Protein AF-I3SYD7-F1 (afdb_monomer_lite)

InterPro domains:
  IPR026206 HAUS augmin-like complex subunit 3 [PTHR19378] (1-230)
  IPR032733 HAUS augmin-like complex subunit 3, N-terminal [PF14932] (28-226)

Secondary structure (DSSP, 8-state):
--HHHHHHHHHHTT--SSS---TGGGTGGGTSTTTHHHHHHHHHH--GGGS--HHHHHHHHHHHHTT----THHHHHHHHHHHTTGGG-GGGGGTS-S--HHHHHHHHHHHHHHHHHHHHHHHHHHHHHHHHHHHHHHHHHHHHHHHHHHHHHHHHHHHHHHHHHHHHHHHHHHHHHHHHHHHHHHHHHTT-S----GGGS-THHHHHHHHHHHHHHHHHHHHHHHHHHHHHHHHHHHHHHHHHHHHHTT-

Radius of gyration: 67.96 Å; chains: 1; bounding box: 168×51×137 Å

Sequence (251 aa):
MSGGRLCALLGELGLESGGSLDPDSFEWPFQYEDTRPILHWICSTLRPSNILSHSELSQFEQFKQQGNLLEGQDLDFAFDSISAFSDTTDDQEALFGPLNFKDIKEATQAYKSEAADLQRQLSQLQSQFDMLSTQASNLTQGRRARVAATSLVNGHLTAVDDSLSVRNLQMNAVLGRITSTSQELAHYHSGQEDGIYLAYSDFNQFLLGDSSCLKELNQWFAKQLDTVCAQKAYFHYLLLSMFFLGYILCS

Foldseek 3Di:
DFLVLVQVLCVQLVVCPDDRDDRVVRGVQCVDPVSVVVVVCCSVPDDNVVDDDPVNVVVVVVCVVVVVDQDDPRVVVVLVVVVVPVVPDPPCCPPDPPPPVVVVVVVVVVVVVVVVVVVVVVVVVVVVVVVVVVVVVVVVVVVVVVVVVVVVVVVVVVVVVVVVVVVVVVVVVVVVVVVVVVVVVVVVVVPPDPDDDPVPDPCPVVVVVVVVVVVVVVVVVVVVVVVVVVVVVVVVVVVVVVVVVVVVVVD

Structure (mmCIF, N/CA/C/O backbone):
data_AF-I3SYD7-F1
#
_entry.id   AF-I3SYD7-F1
#
loop_
_atom_site.group_PDB
_atom_site.id
_atom_site.type_symbol
_atom_site.label_atom_id
_atom_site.label_alt_id
_atom_site.label_comp_id
_atom_site.label_asym_id
_atom_site.label_entity_id
_atom_site.label_seq_id
_atom_site.pdbx_PDB_ins_code
_atom_site.Cartn_x
_atom_site.Cartn_y
_atom_site.Cartn_z
_atom_site.occupancy
_atom_site.B_iso_or_equiv
_atom_site.auth_seq_id
_atom_site.auth_comp_id
_atom_site.auth_asym_id
_atom_site.auth_atom_id
_atom_site.pdbx_PDB_model_num
ATOM 1 N N . MET A 1 1 ? -53.500 7.817 24.123 1.00 62.00 1 MET A N 1
ATOM 2 C CA . MET A 1 1 ? -52.667 8.256 25.263 1.00 62.00 1 MET A CA 1
ATOM 3 C C . MET A 1 1 ? -52.471 9.745 25.097 1.00 62.00 1 MET A C 1
ATOM 5 O O . MET A 1 1 ? -51.999 10.121 24.035 1.00 62.00 1 MET A O 1
ATOM 9 N N . SER A 1 2 ? -52.935 10.554 26.047 1.00 75.25 2 SER A N 1
ATOM 10 C CA . SER A 1 2 ? -53.010 12.017 25.929 1.00 75.25 2 SER A CA 1
ATOM 11 C C . SER A 1 2 ? -52.190 12.715 27.015 1.00 75.25 2 SER A C 1
ATOM 13 O O . SER A 1 2 ? -51.878 12.105 28.045 1.00 75.25 2 SER A O 1
ATOM 15 N N . GLY A 1 3 ? -51.905 14.004 26.799 1.00 74.56 3 GLY A N 1
ATOM 16 C CA . GLY A 1 3 ? -51.234 14.878 27.768 1.00 74.56 3 GLY A CA 1
ATOM 17 C C . GLY A 1 3 ? -51.932 14.901 29.131 1.00 74.56 3 GLY A C 1
ATOM 18 O O . GLY A 1 3 ? -51.271 14.815 30.160 1.00 74.56 3 GLY A O 1
ATOM 19 N N . GLY A 1 4 ? -53.269 14.850 29.159 1.00 77.69 4 GLY A N 1
ATOM 20 C CA . GLY A 1 4 ? -54.039 14.834 30.410 1.00 77.69 4 GLY A CA 1
ATOM 21 C C . GLY A 1 4 ? -53.759 13.644 31.335 1.00 77.69 4 GLY A C 1
ATOM 22 O O . GLY A 1 4 ? -53.749 13.808 32.552 1.00 77.69 4 GLY A O 1
ATOM 23 N N . ARG A 1 5 ? -53.459 12.454 30.794 1.00 77.25 5 ARG A N 1
ATOM 24 C CA . ARG A 1 5 ? -53.090 11.294 31.628 1.00 77.25 5 ARG A CA 1
ATOM 25 C C . ARG A 1 5 ? -51.684 11.445 32.219 1.00 77.25 5 ARG A C 1
ATOM 27 O O . ARG A 1 5 ? -51.454 10.999 33.337 1.00 77.25 5 ARG A O 1
ATOM 34 N N . LEU A 1 6 ? -50.765 12.080 31.491 1.00 79.44 6 LEU A N 1
ATOM 35 C CA . LEU A 1 6 ? -49.438 12.419 32.005 1.00 79.44 6 LEU A CA 1
ATOM 36 C C . LEU A 1 6 ? -49.547 13.464 33.125 1.00 79.44 6 LEU A C 1
ATOM 38 O O . LEU A 1 6 ? -48.947 13.275 34.174 1.00 79.44 6 LEU A O 1
ATOM 42 N N . CYS A 1 7 ? -50.351 14.516 32.941 1.00 78.12 7 CYS A N 1
ATOM 43 C CA . CYS A 1 7 ? -50.583 15.536 33.968 1.00 78.12 7 CYS A CA 1
ATOM 44 C C . CYS A 1 7 ? -51.207 14.952 35.242 1.00 78.12 7 CYS A C 1
ATOM 46 O O . CYS A 1 7 ? -50.744 15.272 36.331 1.00 78.12 7 CYS A O 1
ATOM 48 N N . ALA A 1 8 ? -52.189 14.052 35.118 1.00 78.94 8 ALA A N 1
ATOM 49 C CA . ALA A 1 8 ? -52.774 13.361 36.268 1.00 78.94 8 ALA A CA 1
ATOM 50 C C . ALA A 1 8 ? -51.731 12.533 37.039 1.00 78.94 8 ALA A C 1
ATOM 52 O O . ALA A 1 8 ? -51.653 12.631 38.259 1.00 78.94 8 ALA A O 1
ATOM 53 N N . LEU A 1 9 ? -50.874 11.788 36.330 1.00 78.12 9 LEU A N 1
ATOM 54 C CA . LEU A 1 9 ? -49.776 11.042 36.951 1.00 78.12 9 LEU A CA 1
ATOM 55 C C . LEU A 1 9 ? -48.766 11.973 37.630 1.00 78.12 9 LEU A C 1
ATOM 57 O O . LEU A 1 9 ? -48.352 11.706 38.747 1.00 78.12 9 LEU A O 1
ATOM 61 N N . LEU A 1 10 ? -48.375 13.080 36.996 1.00 77.56 10 LEU A N 1
ATOM 62 C CA . LEU A 1 10 ? -47.461 14.056 37.604 1.00 77.56 10 LEU A CA 1
ATOM 63 C C . LEU A 1 10 ? -48.074 14.726 38.848 1.00 77.56 10 LEU A C 1
ATOM 65 O O . LEU A 1 10 ? -47.349 15.004 39.804 1.00 77.56 10 LEU A O 1
ATOM 69 N N . GLY A 1 11 ? -49.394 14.925 38.858 1.00 76.00 11 GLY A N 1
ATOM 70 C CA . GLY A 1 11 ? -50.145 15.377 40.029 1.00 76.00 11 GLY A CA 1
ATOM 71 C C . GLY A 1 11 ? -50.113 14.358 41.172 1.00 76.00 11 GLY A C 1
ATOM 72 O O . GLY A 1 11 ? -49.756 14.702 42.297 1.00 76.00 11 GLY A O 1
ATOM 73 N N . GLU A 1 12 ? -50.373 13.080 40.875 1.00 76.06 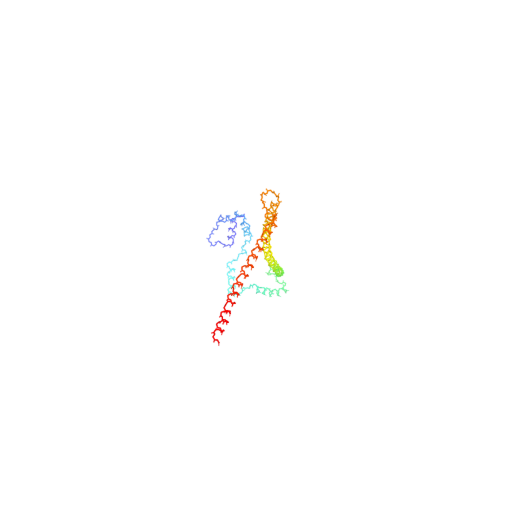12 GLU A N 1
ATOM 74 C CA . GLU A 1 12 ? -50.261 11.970 41.842 1.00 76.06 12 GLU A CA 1
ATOM 75 C C . GLU A 1 12 ? -48.845 11.812 42.420 1.00 76.06 12 GLU A C 1
ATOM 77 O O . GLU A 1 12 ? -48.670 11.348 43.545 1.00 76.06 12 GLU A O 1
ATOM 82 N N . LEU A 1 13 ? -47.829 12.222 41.662 1.00 73.25 13 LEU A N 1
ATOM 83 C CA . LEU A 1 13 ? -46.423 12.203 42.055 1.00 73.25 13 LEU A CA 1
ATOM 84 C C . LEU A 1 13 ? -46.001 13.416 42.906 1.00 73.25 13 LEU A C 1
ATOM 86 O O . LEU A 1 13 ? -44.840 13.505 43.305 1.00 73.25 13 LEU A O 1
ATOM 90 N N . GLY A 1 14 ? -46.916 14.348 43.191 1.00 67.81 14 GLY A N 1
ATOM 91 C CA . GLY A 1 14 ? -46.656 15.496 44.063 1.00 67.81 14 GLY A CA 1
ATOM 92 C C . GLY A 1 14 ? -45.822 16.608 43.420 1.00 67.81 14 GLY A C 1
ATOM 93 O O . GLY A 1 14 ? -45.289 17.457 44.132 1.00 67.81 14 GLY A O 1
ATOM 94 N N . LEU A 1 15 ? -45.721 16.643 42.086 1.00 66.81 15 LEU A N 1
ATOM 95 C CA . LEU A 1 15 ? -45.010 17.695 41.341 1.00 66.81 15 LEU A CA 1
ATOM 96 C C . LEU A 1 15 ? -45.818 19.004 41.215 1.00 66.81 15 LEU A C 1
ATOM 98 O O . LEU A 1 15 ? -45.393 19.929 40.525 1.00 66.81 15 LEU A O 1
ATOM 102 N N . GLU A 1 16 ? -46.958 19.127 41.903 1.00 59.03 16 GLU A N 1
ATOM 103 C CA . GLU A 1 16 ? -47.825 20.318 41.908 1.00 59.03 16 GLU A CA 1
ATOM 104 C C . GLU A 1 16 ? -47.279 21.493 42.744 1.00 59.03 16 GLU A C 1
ATOM 106 O O . GLU A 1 16 ? -48.030 22.277 43.323 1.00 59.03 16 GLU A O 1
ATOM 111 N N . SER A 1 17 ? -45.963 21.678 42.821 1.00 50.50 17 SER A N 1
ATOM 112 C CA . SER A 1 17 ? -45.357 22.753 43.613 1.00 50.50 17 SER A CA 1
ATOM 113 C C . SER A 1 17 ? -45.271 24.096 42.868 1.00 50.50 17 SER A C 1
ATOM 115 O O . SER A 1 17 ? -44.299 24.828 43.053 1.00 50.50 17 SER A O 1
ATOM 117 N N . GLY A 1 18 ? -46.243 24.448 42.012 1.00 52.47 18 GLY A N 1
ATOM 118 C CA . GLY A 1 18 ? -46.193 25.766 41.355 1.00 52.47 18 GLY A CA 1
ATOM 119 C C . GLY A 1 18 ? -47.253 26.160 40.323 1.00 52.47 18 GLY A C 1
ATOM 120 O O . GLY A 1 18 ? -47.228 27.309 39.887 1.00 52.47 18 GLY A O 1
ATOM 121 N N . GLY A 1 19 ? -48.184 25.289 39.926 1.00 57.28 19 GLY A N 1
ATOM 122 C CA . GLY A 1 19 ? -49.269 25.664 39.010 1.00 57.28 19 GLY A CA 1
ATOM 123 C C . GLY A 1 19 ? -49.980 24.461 38.399 1.00 57.28 19 GLY A C 1
ATOM 124 O O . GLY A 1 19 ? -49.364 23.419 38.197 1.00 57.28 19 GLY A O 1
ATOM 125 N N . SER A 1 20 ? -51.275 24.610 38.104 1.00 62.88 20 SER A N 1
ATOM 126 C CA . SER A 1 20 ? -52.057 23.615 37.359 1.00 62.88 20 SER A CA 1
ATOM 127 C C . SER A 1 20 ? -51.381 23.364 36.011 1.00 62.88 20 SER A C 1
ATOM 129 O O . SER A 1 20 ? -51.369 24.252 35.159 1.00 62.88 20 SER A O 1
ATOM 131 N N . LEU A 1 21 ? -50.798 22.179 35.823 1.00 68.94 21 LEU A N 1
ATOM 132 C CA . LEU A 1 21 ? -50.250 21.770 34.533 1.00 68.94 21 LEU A CA 1
ATOM 133 C C . LEU A 1 21 ? -51.405 21.692 33.529 1.00 68.94 21 LEU A C 1
ATOM 135 O O . LEU A 1 21 ? -52.346 20.930 33.734 1.00 68.94 21 LEU A O 1
ATOM 139 N N . ASP A 1 22 ? -51.345 22.501 32.475 1.00 77.19 22 ASP A N 1
ATOM 140 C CA . ASP A 1 22 ? -52.359 22.515 31.424 1.00 77.19 22 ASP A CA 1
ATOM 141 C C . ASP A 1 22 ? -52.231 21.260 30.535 1.00 77.19 22 ASP A C 1
ATOM 143 O O . ASP A 1 22 ? -51.182 21.077 29.906 1.00 77.19 22 ASP A O 1
ATOM 147 N N . PRO A 1 23 ? -53.257 20.389 30.466 1.00 75.00 23 PRO A N 1
ATOM 148 C CA . PRO A 1 23 ? -53.223 19.163 29.669 1.00 75.00 23 PRO A CA 1
ATOM 149 C C . PRO A 1 23 ? -52.918 19.383 28.182 1.00 75.00 23 PRO A C 1
ATOM 151 O O . PRO A 1 23 ? -52.221 18.560 27.579 1.00 75.00 23 PRO A O 1
ATOM 154 N N . ASP A 1 24 ? -53.399 20.492 27.615 1.00 76.50 24 ASP A N 1
ATOM 155 C CA . ASP A 1 24 ? -53.312 20.790 26.180 1.00 76.50 24 ASP A CA 1
ATOM 156 C C . ASP A 1 24 ? -51.873 21.161 25.777 1.00 76.50 24 ASP A C 1
ATOM 158 O O . ASP A 1 24 ? -51.378 20.784 24.710 1.00 76.50 24 ASP A O 1
ATOM 162 N N . SER A 1 25 ? -51.136 21.801 26.688 1.00 78.06 25 SER A N 1
ATOM 163 C CA . SER A 1 25 ? -49.713 22.123 26.533 1.00 78.06 25 SER A CA 1
ATOM 164 C C . SER A 1 25 ? -48.806 20.884 26.435 1.00 78.06 25 SER A C 1
ATOM 166 O O . SER A 1 25 ? -47.708 20.967 25.879 1.00 78.06 25 SER A O 1
ATOM 168 N N . PHE A 1 26 ? -49.256 19.723 26.926 1.00 74.44 26 PHE A N 1
ATOM 169 C CA . PHE A 1 26 ? -48.524 18.450 26.871 1.00 74.44 26 PHE A CA 1
ATOM 170 C C . PHE A 1 26 ? -49.072 17.475 25.826 1.00 74.44 26 PHE A C 1
ATOM 172 O O . PHE A 1 26 ? -48.669 16.312 25.809 1.00 74.44 26 PHE A O 1
ATOM 179 N N . GLU A 1 27 ? -49.973 17.911 24.943 1.00 79.81 27 GLU A N 1
ATOM 180 C CA . GLU A 1 27 ? -50.576 17.038 23.933 1.00 79.81 27 GLU A CA 1
ATOM 181 C C . GLU A 1 27 ? -49.733 16.934 22.651 1.00 79.81 27 GLU A C 1
ATOM 183 O O . GLU A 1 27 ? -49.683 15.877 22.019 1.00 79.81 27 GLU A O 1
ATOM 188 N N . TRP A 1 28 ? -48.983 17.987 22.308 1.00 81.06 28 TRP A N 1
ATOM 189 C CA . TRP A 1 28 ? -48.115 18.021 21.124 1.00 81.06 28 TRP A CA 1
ATOM 190 C C . TRP A 1 28 ? -47.050 16.897 21.066 1.00 81.06 28 TRP A C 1
ATOM 192 O O . TRP A 1 28 ? -46.849 16.345 19.982 1.00 81.06 28 TRP A O 1
ATOM 202 N N . PRO A 1 29 ? -46.406 16.448 22.169 1.00 78.62 29 PRO A N 1
ATOM 203 C CA . PRO A 1 29 ? -45.424 15.363 22.131 1.00 78.62 29 PRO A CA 1
ATOM 204 C C . PRO A 1 29 ? -46.050 13.994 21.847 1.00 78.62 29 PRO A C 1
ATOM 206 O O . PRO A 1 29 ? -45.354 13.095 21.389 1.00 78.62 29 PRO A O 1
ATOM 209 N N . PHE A 1 30 ? -47.353 13.813 22.093 1.00 79.00 30 PHE A N 1
ATOM 210 C CA . PHE A 1 30 ? -48.068 12.574 21.766 1.00 79.00 30 PHE A CA 1
ATOM 211 C C . PHE A 1 30 ? -48.486 12.509 20.292 1.00 79.00 30 PHE A C 1
ATOM 213 O O . PHE A 1 30 ? -49.010 11.486 19.850 1.00 79.00 30 PHE A O 1
ATOM 220 N N . GLN A 1 31 ? -48.277 13.573 19.513 1.00 79.81 31 GLN A N 1
ATOM 221 C CA . GLN A 1 31 ? -48.634 13.607 18.094 1.00 79.81 31 GLN A CA 1
ATOM 222 C C . GLN A 1 31 ? -47.548 12.989 17.202 1.00 79.81 31 GLN A C 1
ATOM 224 O O . GLN A 1 31 ? -47.889 12.420 16.167 1.00 79.81 31 GLN A O 1
ATOM 229 N N . TYR A 1 32 ? -46.281 13.016 17.625 1.00 83.06 32 TYR A N 1
ATOM 230 C CA . TYR A 1 32 ? -45.167 12.415 16.885 1.00 83.06 32 TYR A CA 1
ATOM 231 C C . TYR A 1 32 ? -45.062 10.900 17.129 1.00 83.06 32 TYR A C 1
ATOM 233 O O . TYR A 1 32 ? -45.196 10.431 18.259 1.00 83.06 32 TYR A O 1
ATOM 241 N N . GLU A 1 33 ? -44.817 10.115 16.074 1.00 76.75 33 GLU A N 1
ATOM 242 C CA . GLU A 1 33 ? -44.714 8.650 16.189 1.00 76.75 33 GLU A CA 1
ATOM 243 C C . GLU A 1 33 ? -43.473 8.188 16.964 1.00 76.75 33 GLU A C 1
ATOM 245 O O . GLU A 1 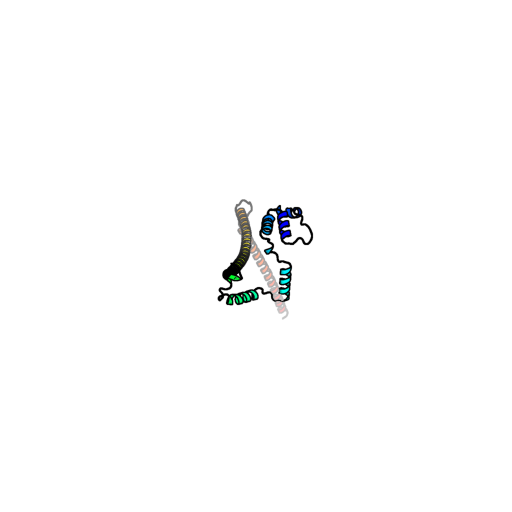33 ? -43.564 7.216 17.710 1.00 76.75 33 GLU A O 1
ATOM 250 N N . ASP A 1 34 ? -42.363 8.923 16.882 1.00 81.25 34 ASP A N 1
ATOM 251 C CA . ASP A 1 34 ? -41.097 8.550 17.530 1.00 81.25 34 ASP A CA 1
ATOM 252 C C . ASP A 1 34 ? -41.131 8.711 19.061 1.00 81.25 34 ASP A C 1
ATOM 254 O O . ASP A 1 34 ? -40.490 7.965 19.801 1.00 81.25 34 ASP A O 1
ATOM 258 N N . THR A 1 35 ? -41.906 9.671 19.570 1.00 83.50 35 THR A N 1
ATOM 259 C CA . THR A 1 35 ? -41.997 9.989 21.007 1.00 83.50 35 THR A CA 1
ATOM 260 C C . THR A 1 35 ? -43.117 9.228 21.714 1.00 83.50 35 THR A C 1
ATOM 262 O O . THR A 1 35 ? -43.071 9.051 22.936 1.00 83.50 35 THR A O 1
ATOM 265 N N . ARG A 1 36 ? -44.113 8.728 20.970 1.00 81.06 36 ARG A N 1
ATOM 266 C CA . ARG A 1 36 ? -45.254 7.965 21.507 1.00 81.06 36 ARG A CA 1
ATOM 267 C C . ARG A 1 36 ? -44.852 6.744 22.346 1.00 81.06 36 ARG A C 1
ATOM 269 O O . ARG A 1 36 ? -45.406 6.611 23.438 1.00 81.06 36 ARG A O 1
ATOM 276 N N . PRO A 1 37 ? -43.927 5.862 21.913 1.00 82.88 37 PRO A N 1
ATOM 277 C CA . PRO A 1 37 ? -43.545 4.683 22.692 1.00 82.88 37 PRO A CA 1
ATOM 278 C C . PRO A 1 37 ? -42.901 5.050 24.031 1.00 82.88 37 PRO A C 1
ATOM 280 O O . PRO A 1 37 ? -43.210 4.445 25.057 1.00 82.88 37 PRO A O 1
ATOM 283 N N . ILE A 1 38 ? -42.056 6.083 24.033 1.00 83.50 38 ILE A N 1
ATOM 284 C CA . ILE A 1 38 ? -41.350 6.560 25.227 1.00 83.50 38 ILE A CA 1
ATOM 285 C C . ILE A 1 38 ? -42.344 7.178 26.213 1.00 83.50 38 ILE A C 1
ATOM 287 O O . ILE A 1 38 ? -42.364 6.812 27.385 1.00 83.50 38 ILE A O 1
ATOM 291 N N . LEU A 1 39 ? -43.234 8.056 25.746 1.00 82.44 39 LEU A N 1
ATOM 292 C CA . LEU A 1 39 ? -44.256 8.676 26.595 1.00 82.44 39 LEU A CA 1
ATOM 293 C C . LEU A 1 39 ? -45.265 7.652 27.128 1.00 82.44 39 LEU A C 1
ATOM 295 O O . LEU A 1 39 ? -45.707 7.743 28.274 1.00 82.44 39 LEU A O 1
ATOM 299 N N . HIS A 1 40 ? -45.597 6.642 26.321 1.00 83.38 40 HIS A N 1
ATOM 300 C CA . HIS A 1 40 ? -46.408 5.508 26.754 1.00 83.38 40 HIS A CA 1
ATOM 301 C C . HIS A 1 40 ? -45.718 4.719 27.872 1.00 83.38 40 HIS A C 1
ATOM 303 O O . HIS A 1 40 ? -46.360 4.381 28.870 1.00 83.38 40 HIS A O 1
ATOM 309 N N . TRP A 1 41 ? -44.421 4.438 27.722 1.00 85.75 41 TRP A N 1
ATOM 310 C CA . TRP A 1 41 ? -43.625 3.760 28.740 1.00 85.75 41 TRP A CA 1
ATOM 311 C C . TRP A 1 41 ? -43.581 4.562 30.045 1.00 85.75 41 TRP A C 1
ATOM 313 O O . TRP A 1 41 ? -43.882 4.004 31.099 1.00 85.75 41 TRP A O 1
ATOM 323 N N . ILE A 1 42 ? -43.326 5.872 29.975 1.00 82.19 42 ILE A N 1
ATOM 324 C CA . ILE A 1 42 ? -43.323 6.777 31.135 1.00 82.19 42 ILE A CA 1
ATOM 325 C C . ILE A 1 42 ? -44.664 6.702 31.878 1.00 82.19 42 ILE A C 1
ATOM 327 O O . ILE A 1 42 ? -44.693 6.408 33.070 1.00 82.19 42 ILE A O 1
ATOM 331 N N . CYS A 1 43 ? -45.786 6.856 31.167 1.00 80.44 43 CYS A N 1
ATOM 332 C CA . CYS A 1 43 ? -47.131 6.833 31.759 1.00 80.44 43 CYS A CA 1
ATOM 333 C C . CYS A 1 43 ? -47.597 5.450 32.256 1.00 80.44 43 CYS A C 1
ATOM 335 O O . CYS A 1 43 ? -48.694 5.331 32.806 1.00 80.44 43 CYS A O 1
ATOM 337 N N . SER A 1 44 ? -46.839 4.390 31.975 1.00 80.56 44 SER A N 1
ATOM 338 C CA . SER A 1 44 ? -47.153 3.017 32.399 1.00 80.56 44 SER A CA 1
ATOM 339 C C . SER A 1 44 ? -46.209 2.520 33.494 1.00 80.56 44 SER A C 1
ATOM 341 O O . SER A 1 44 ? -46.553 1.601 34.238 1.00 80.56 44 SER A O 1
ATOM 343 N N . THR A 1 45 ? -45.025 3.126 33.591 1.00 79.75 45 THR A N 1
ATOM 344 C CA . THR A 1 45 ? -43.941 2.695 34.480 1.00 79.75 45 THR A CA 1
ATOM 345 C C . THR A 1 45 ? -43.792 3.622 35.677 1.00 79.75 45 THR A C 1
ATOM 347 O O . THR A 1 45 ? -43.429 3.150 36.750 1.00 79.75 45 THR A O 1
ATOM 350 N N . LEU A 1 46 ? -44.096 4.917 35.542 1.00 78.12 46 LEU A N 1
ATOM 351 C CA . LEU A 1 46 ? -44.107 5.826 36.683 1.00 78.12 46 LEU A CA 1
ATOM 352 C C . LEU A 1 46 ? -45.241 5.458 37.642 1.00 78.12 46 LEU A C 1
ATOM 354 O O . LEU A 1 46 ? -46.411 5.422 37.270 1.00 78.12 46 LEU A O 1
ATOM 358 N N . ARG A 1 47 ? -44.864 5.185 38.888 1.00 77.81 47 ARG A N 1
ATOM 359 C CA . ARG A 1 47 ? -45.758 4.968 40.025 1.00 77.81 47 ARG A CA 1
ATOM 360 C C . ARG A 1 47 ? -45.262 5.828 41.187 1.00 77.81 47 ARG A C 1
ATOM 362 O O . ARG A 1 47 ? -44.054 6.065 41.249 1.00 77.81 47 ARG A O 1
ATOM 369 N N . PRO A 1 48 ? -46.127 6.211 42.139 1.00 68.81 48 PRO A N 1
ATOM 370 C CA . PRO A 1 48 ? -45.702 6.902 43.360 1.00 68.81 48 PRO A CA 1
ATOM 371 C C . PRO A 1 48 ? -44.608 6.154 44.133 1.00 68.81 48 PRO A C 1
ATOM 373 O O . PRO A 1 48 ? -43.744 6.778 44.727 1.00 68.81 48 PRO A O 1
ATOM 376 N N . SER A 1 49 ? -44.575 4.819 44.041 1.00 70.44 49 SER A N 1
ATOM 377 C CA . SER A 1 49 ? -43.526 3.970 44.627 1.00 70.44 49 SER A CA 1
ATOM 378 C C . SER A 1 49 ? -42.141 4.120 43.987 1.00 70.44 49 SER A C 1
ATOM 380 O O . SER A 1 49 ? -41.160 3.662 44.558 1.00 70.44 49 SER A O 1
ATOM 382 N N . ASN A 1 50 ? -42.057 4.693 42.784 1.00 72.69 50 ASN A N 1
ATOM 383 C CA . ASN A 1 50 ? -40.806 4.838 42.034 1.00 72.69 50 ASN A CA 1
ATOM 384 C C . ASN A 1 50 ? -40.178 6.222 42.234 1.00 72.69 50 ASN A C 1
ATOM 386 O O . ASN A 1 50 ? -39.139 6.509 41.640 1.00 72.69 50 ASN A O 1
ATOM 390 N N . ILE A 1 51 ? -40.824 7.088 43.020 1.00 75.56 51 ILE A N 1
ATOM 391 C CA . ILE A 1 51 ? -40.356 8.440 43.297 1.00 75.56 51 ILE A CA 1
ATOM 392 C C . ILE A 1 51 ? -39.986 8.523 44.765 1.00 75.56 51 ILE A C 1
ATOM 394 O O . ILE A 1 51 ? -40.788 8.216 45.640 1.00 75.56 51 ILE A O 1
ATOM 398 N N . LEU A 1 52 ? -38.750 8.945 45.011 1.00 72.50 52 LEU A N 1
ATOM 399 C CA . LEU A 1 52 ? -38.255 9.186 46.355 1.00 72.50 52 LEU A CA 1
ATOM 400 C C . LEU A 1 52 ? -39.032 10.351 46.964 1.00 72.50 52 LEU A C 1
ATOM 402 O O . LEU A 1 52 ? -39.054 11.459 46.421 1.00 72.50 52 LEU A O 1
ATOM 406 N N . SER A 1 53 ? -39.651 10.104 48.111 1.00 77.88 53 SER A N 1
ATOM 407 C CA . SER A 1 53 ? -40.232 11.159 48.928 1.00 77.88 53 SER A CA 1
ATOM 408 C C . SER A 1 53 ? -39.146 12.131 49.399 1.00 77.88 53 SER A C 1
ATOM 410 O O . SER A 1 53 ? -37.969 11.786 49.542 1.00 77.88 53 SER A O 1
ATOM 412 N N . HIS A 1 54 ? -39.537 13.371 49.700 1.00 71.25 54 HIS A N 1
ATOM 413 C CA . HIS A 1 54 ? -38.599 14.391 50.180 1.00 71.25 54 HIS A CA 1
ATOM 414 C C . HIS A 1 54 ? -37.886 13.974 51.485 1.00 71.25 54 HIS A C 1
ATOM 416 O O . HIS A 1 54 ? -36.729 14.332 51.717 1.00 71.25 54 HIS A O 1
ATOM 422 N N . SER A 1 55 ? -38.546 13.156 52.312 1.00 76.81 55 SER A N 1
ATOM 423 C CA . SER A 1 55 ? -37.955 12.533 53.499 1.00 76.81 55 SER A CA 1
ATOM 424 C C . SER A 1 55 ? -36.882 11.497 53.166 1.00 76.81 55 SER A C 1
ATOM 426 O O . SER A 1 55 ? -35.839 11.492 53.813 1.00 76.81 55 SER A O 1
ATOM 428 N N . GLU A 1 56 ? -37.099 10.652 52.158 1.00 80.06 56 GLU A N 1
ATOM 429 C CA . GLU A 1 56 ? -36.124 9.631 51.741 1.00 80.06 56 GLU A CA 1
ATOM 430 C C . GLU A 1 56 ? -34.896 10.269 51.090 1.00 80.06 56 GLU A C 1
ATOM 432 O O . GLU A 1 56 ? -33.770 9.857 51.359 1.00 80.06 56 GLU A O 1
ATOM 437 N N . LEU A 1 57 ? -35.092 11.334 50.307 1.00 80.62 57 LEU A N 1
ATOM 438 C CA . LEU A 1 57 ? -33.995 12.139 49.764 1.00 80.62 57 LEU A CA 1
ATOM 439 C C . LEU A 1 57 ? -33.154 12.781 50.871 1.00 80.62 57 LEU A C 1
ATOM 441 O O . LEU A 1 57 ? -31.929 12.697 50.835 1.00 80.62 57 LEU A O 1
ATOM 445 N N . SER A 1 58 ? -33.803 13.363 51.883 1.00 81.94 58 SER A N 1
ATOM 446 C CA . SER A 1 58 ? -33.105 13.971 53.024 1.00 81.94 58 SER A CA 1
ATOM 447 C C . SER A 1 58 ? -32.303 12.934 53.818 1.00 81.94 58 SER A C 1
ATOM 449 O O . SER A 1 58 ? -31.173 13.198 54.226 1.00 81.94 58 SER A O 1
ATOM 451 N N . GLN A 1 59 ? -32.857 11.733 54.006 1.00 83.38 59 GLN A N 1
ATOM 452 C CA . GLN A 1 59 ? -32.155 10.620 54.649 1.00 83.38 59 GLN A CA 1
ATOM 453 C C . GLN A 1 59 ? -30.968 10.138 53.810 1.00 83.38 59 GLN A C 1
ATOM 455 O O . GLN A 1 59 ? -29.881 9.941 54.347 1.00 83.38 59 GLN A O 1
ATOM 460 N N . PHE A 1 60 ? -31.137 9.996 52.495 1.00 81.88 60 PHE A N 1
ATOM 461 C CA . PHE A 1 60 ? -30.055 9.615 51.590 1.00 81.88 60 PHE A CA 1
ATOM 462 C C . PHE A 1 60 ? -28.909 10.636 51.601 1.00 81.88 60 PHE A C 1
ATOM 464 O O . PHE A 1 60 ? -27.743 10.257 51.720 1.00 81.88 60 PHE A O 1
ATOM 471 N N . GLU A 1 61 ? -29.216 11.934 51.541 1.00 84.62 61 GLU A N 1
ATOM 472 C CA . GLU A 1 61 ? -28.204 12.989 51.643 1.00 84.62 61 GLU A CA 1
ATOM 473 C C . GLU A 1 61 ? -27.492 12.973 52.997 1.00 84.62 61 GLU A C 1
ATOM 475 O O . GLU A 1 61 ? -26.270 13.125 53.050 1.00 84.62 61 GLU A O 1
ATOM 480 N N . GLN A 1 62 ? -28.223 12.722 54.084 1.00 85.81 62 GLN A N 1
ATOM 481 C CA . GLN A 1 62 ? -27.642 12.564 55.411 1.00 85.81 62 GLN A CA 1
ATOM 482 C C . GLN A 1 62 ? -26.689 11.359 55.473 1.00 85.81 62 GLN A C 1
ATOM 484 O O . GLN A 1 62 ? -25.579 11.492 55.989 1.00 85.81 62 GLN A O 1
ATOM 489 N N . PHE A 1 63 ? -27.059 10.210 54.901 1.00 82.62 63 PHE A N 1
ATOM 490 C CA . PHE A 1 63 ? -26.186 9.032 54.831 1.00 82.62 63 PHE A CA 1
ATOM 491 C C . PHE A 1 63 ? -24.949 9.265 53.965 1.00 82.62 63 PHE A C 1
ATOM 493 O O . PHE A 1 63 ? -23.849 8.837 54.325 1.00 82.62 63 PHE A O 1
ATOM 500 N N . LYS A 1 64 ? -25.107 10.006 52.866 1.00 82.44 64 LYS A N 1
ATOM 501 C CA . LYS A 1 64 ? -24.000 10.412 52.000 1.00 82.44 64 LYS A CA 1
ATOM 502 C C . LYS A 1 64 ? -23.021 11.338 52.727 1.00 82.44 64 LYS A C 1
ATOM 504 O O . LYS A 1 64 ? -21.814 11.155 52.608 1.00 82.44 64 LYS A O 1
ATOM 509 N N . GLN A 1 65 ? -23.521 12.292 53.516 1.00 82.69 65 GLN A N 1
ATOM 510 C CA . GLN A 1 65 ? -22.691 13.184 54.340 1.00 82.69 65 GLN A CA 1
ATOM 511 C C . GLN A 1 65 ? -21.991 12.450 55.491 1.00 82.69 65 GLN A C 1
ATOM 513 O O . GLN A 1 65 ? -20.885 12.822 55.873 1.00 82.69 65 GLN A O 1
ATOM 518 N N . GLN A 1 66 ? -22.618 11.406 56.033 1.00 82.38 66 GLN A N 1
ATOM 519 C CA . GLN A 1 66 ? -22.045 10.564 57.085 1.00 82.38 66 GLN A CA 1
ATOM 520 C C . GLN A 1 66 ? -20.998 9.566 56.567 1.00 82.38 66 GLN A C 1
ATOM 522 O O . GLN A 1 66 ? -20.329 8.937 57.381 1.00 82.38 66 GLN A O 1
ATOM 527 N N . GLY A 1 67 ? -20.845 9.410 55.246 1.00 76.75 67 GLY A N 1
ATOM 528 C CA . GLY A 1 67 ? -19.923 8.435 54.654 1.00 76.75 67 GLY A CA 1
ATOM 529 C C . GLY A 1 67 ? -20.341 6.977 54.872 1.00 76.75 67 GLY A C 1
ATOM 530 O O . GLY A 1 67 ? -19.531 6.079 54.683 1.00 76.75 67 GLY A O 1
ATOM 531 N N . ASN A 1 68 ? -21.599 6.739 55.253 1.00 76.00 68 ASN A N 1
ATOM 532 C CA . ASN A 1 68 ? -22.146 5.408 55.542 1.00 76.00 68 ASN A CA 1
ATOM 533 C C . ASN A 1 68 ? -22.811 4.761 54.313 1.00 76.00 68 ASN A C 1
ATOM 535 O O . ASN A 1 68 ? -23.580 3.810 54.450 1.00 76.00 68 ASN A O 1
ATOM 539 N N . LEU A 1 69 ? -22.564 5.297 53.116 1.00 80.12 69 LEU A N 1
ATOM 540 C CA . LEU A 1 69 ? -23.110 4.769 51.873 1.00 80.12 69 LEU A CA 1
ATOM 541 C C . LEU A 1 69 ? -22.167 3.694 51.322 1.00 80.12 69 LEU A C 1
ATOM 543 O O . LEU A 1 69 ? -21.039 3.988 50.937 1.00 80.12 69 LEU A O 1
ATOM 547 N N . LEU A 1 70 ? -22.637 2.450 51.306 1.00 79.62 70 LEU A N 1
ATOM 548 C CA . LEU A 1 70 ? -21.908 1.312 50.751 1.00 79.62 70 LEU A CA 1
ATOM 549 C C . LEU A 1 70 ? -22.144 1.254 49.237 1.00 79.62 70 LEU A C 1
ATOM 551 O O . LEU A 1 70 ? -23.283 1.106 48.796 1.00 79.62 70 LEU A O 1
ATOM 555 N N . GLU A 1 71 ? -21.076 1.339 48.444 1.00 81.69 71 GLU A N 1
ATOM 556 C CA . GLU A 1 71 ? -21.128 1.243 46.980 1.00 81.69 71 GLU A CA 1
ATOM 557 C C . GLU A 1 71 ? -20.111 0.213 46.466 1.00 81.69 71 GLU A C 1
ATOM 559 O O . GLU A 1 71 ? -19.048 0.007 47.053 1.00 81.69 71 GLU A O 1
ATOM 564 N N . GLY A 1 72 ? -20.428 -0.442 45.345 1.00 81.50 72 GLY A N 1
ATOM 565 C CA . GLY A 1 72 ? -19.500 -1.338 44.652 1.00 81.50 72 GLY A CA 1
ATOM 566 C C . GLY A 1 72 ? -18.974 -2.480 45.529 1.00 81.50 72 GLY A C 1
ATOM 567 O O . GLY A 1 72 ? -19.746 -3.300 46.015 1.00 81.50 72 GLY A O 1
ATOM 568 N N . GLN A 1 73 ? -17.650 -2.537 45.711 1.00 77.00 73 GLN A N 1
ATOM 569 C CA . GLN A 1 73 ? -16.972 -3.612 46.448 1.00 77.00 73 GLN A CA 1
ATOM 570 C C . GLN A 1 73 ? -17.344 -3.660 47.931 1.00 77.00 73 GLN A C 1
ATOM 572 O O . GLN A 1 73 ? -17.445 -4.750 48.487 1.00 77.00 73 GLN A O 1
ATOM 577 N N . ASP A 1 74 ? -17.579 -2.507 48.559 1.00 80.56 74 ASP A N 1
ATOM 578 C CA . ASP A 1 74 ? -17.931 -2.452 49.979 1.00 80.56 74 ASP A CA 1
ATOM 579 C C . ASP A 1 74 ? -19.369 -2.936 50.206 1.00 80.56 74 ASP A C 1
ATOM 581 O O . ASP A 1 74 ? -19.657 -3.616 51.192 1.00 80.56 74 ASP A O 1
ATOM 585 N N . LEU A 1 75 ? -20.263 -2.657 49.250 1.00 82.56 75 LEU A N 1
ATOM 586 C CA . LEU A 1 75 ? -21.620 -3.198 49.236 1.00 82.56 75 LEU A CA 1
ATOM 587 C C . LEU A 1 75 ? -21.613 -4.712 49.008 1.00 82.56 75 LEU A C 1
ATOM 589 O O . LEU A 1 75 ? -22.286 -5.432 49.741 1.00 82.56 75 LEU A O 1
ATOM 593 N N . ASP A 1 76 ? -20.821 -5.188 48.046 1.00 79.44 76 ASP A N 1
ATOM 594 C CA . ASP A 1 76 ? -20.618 -6.618 47.798 1.00 79.44 76 ASP A CA 1
ATOM 595 C C . ASP A 1 76 ? -20.064 -7.320 49.054 1.00 79.44 76 ASP A C 1
ATOM 597 O O . ASP A 1 76 ? -20.560 -8.372 49.446 1.00 79.44 76 ASP A O 1
ATOM 601 N N . PHE A 1 77 ? -19.102 -6.708 49.752 1.00 80.19 77 PHE A N 1
ATOM 602 C CA . PHE A 1 77 ? -18.520 -7.254 50.979 1.00 80.19 77 PHE A CA 1
ATOM 603 C C . PHE A 1 77 ? -19.511 -7.287 52.151 1.00 80.19 77 PHE A C 1
ATOM 605 O O . PHE A 1 77 ? -19.576 -8.275 52.889 1.00 80.19 77 PHE A O 1
ATOM 612 N N . ALA A 1 78 ? -20.300 -6.225 52.335 1.00 82.12 78 ALA A N 1
ATOM 613 C CA . ALA A 1 78 ? -21.358 -6.190 53.341 1.00 82.12 78 ALA A CA 1
ATOM 614 C C . ALA A 1 78 ? -22.448 -7.230 53.030 1.00 82.12 78 ALA A C 1
ATOM 616 O O . ALA A 1 78 ? -22.908 -7.933 53.931 1.00 82.12 78 ALA A O 1
ATOM 617 N N . PHE A 1 79 ? -22.808 -7.376 51.754 1.00 74.44 79 PHE A N 1
ATOM 618 C CA . PHE A 1 79 ? -23.762 -8.370 51.275 1.00 74.44 79 PHE A CA 1
ATOM 619 C C . PHE A 1 79 ? -23.265 -9.801 51.513 1.00 74.44 79 PHE A C 1
ATOM 621 O O . PHE A 1 79 ? -24.011 -10.621 52.051 1.00 74.44 79 PHE A O 1
ATOM 628 N N . ASP A 1 80 ? -22.005 -10.095 51.193 1.00 75.50 80 ASP A N 1
ATOM 629 C CA . ASP A 1 80 ? -21.382 -11.399 51.442 1.00 75.50 80 ASP A CA 1
ATOM 630 C C . ASP A 1 80 ? -21.296 -11.702 52.947 1.00 75.50 80 ASP A C 1
ATOM 632 O O . ASP A 1 80 ? -21.585 -12.821 53.379 1.00 75.50 80 ASP A O 1
ATOM 636 N N . SER A 1 81 ? -20.981 -10.687 53.759 1.00 79.00 81 SER A N 1
ATOM 637 C CA . SER A 1 81 ? -20.914 -10.803 55.219 1.00 79.00 81 SER A CA 1
ATOM 638 C C . SER A 1 81 ? -22.278 -11.093 55.845 1.00 79.00 81 SER A C 1
ATOM 640 O O . SER A 1 81 ? -22.362 -11.943 56.720 1.00 79.00 81 SER A O 1
ATOM 642 N N . ILE A 1 82 ? -23.352 -10.434 55.396 1.00 68.44 82 ILE A N 1
ATOM 643 C CA . ILE A 1 82 ? -24.722 -10.669 55.890 1.00 68.44 82 ILE A CA 1
ATOM 644 C C . ILE A 1 82 ? -25.252 -12.023 55.392 1.00 68.44 82 ILE A C 1
ATOM 646 O O . ILE A 1 82 ? -25.865 -12.773 56.152 1.00 68.44 82 ILE A O 1
ATOM 650 N N . SER A 1 83 ? -24.956 -12.375 54.138 1.00 57.41 83 SER A N 1
ATOM 651 C CA . SER A 1 83 ? -25.340 -13.655 53.535 1.00 57.41 83 SER A CA 1
ATOM 652 C C . SER A 1 83 ? -24.732 -14.856 54.261 1.00 57.41 83 SER A C 1
ATOM 654 O O . SER A 1 83 ? -25.390 -15.889 54.365 1.00 57.41 83 SER A O 1
ATOM 656 N N . ALA A 1 84 ? -23.510 -14.732 54.791 1.00 59.06 84 ALA A N 1
ATOM 657 C CA . ALA A 1 84 ? -22.835 -15.791 55.546 1.00 59.06 84 ALA A CA 1
ATOM 658 C C . ALA A 1 84 ? -23.572 -16.207 56.836 1.00 59.06 84 ALA A C 1
ATOM 660 O O . ALA A 1 84 ? -23.342 -17.305 57.338 1.00 59.06 84 ALA A O 1
ATOM 661 N N . PHE A 1 85 ? -24.473 -15.363 57.354 1.00 56.25 85 PHE A N 1
ATOM 662 C CA . PHE A 1 85 ? -25.306 -15.656 58.529 1.00 56.25 85 PHE A CA 1
ATOM 663 C C . PHE A 1 85 ? -26.739 -16.094 58.173 1.00 56.25 85 PHE A C 1
ATOM 665 O O . PHE A 1 85 ? -27.500 -16.476 59.061 1.00 56.25 85 PHE A O 1
ATOM 672 N N . SER A 1 86 ? -27.122 -16.056 56.890 1.00 53.34 86 SER A N 1
ATOM 673 C CA . SER A 1 86 ? -28.482 -16.399 56.438 1.00 53.34 86 SER A CA 1
ATOM 674 C C . SER A 1 86 ? -28.748 -17.908 56.314 1.00 53.34 86 SER A C 1
ATOM 676 O O . SER A 1 86 ? -29.905 -18.312 56.305 1.00 53.34 86 SER A O 1
ATOM 678 N N . ASP A 1 87 ? -27.708 -18.751 56.312 1.00 54.91 87 ASP A N 1
ATOM 679 C CA . ASP A 1 87 ? -27.845 -20.219 56.232 1.00 54.91 87 ASP A CA 1
ATOM 680 C C . ASP A 1 87 ? -28.413 -20.865 57.518 1.00 54.91 87 ASP A C 1
ATOM 682 O O . ASP A 1 87 ? -28.739 -22.050 57.515 1.00 54.91 87 ASP A O 1
ATOM 686 N N . THR A 1 88 ? -28.534 -20.123 58.629 1.00 52.72 88 THR A N 1
ATOM 687 C CA . THR A 1 88 ? -28.879 -20.688 59.951 1.00 52.72 88 THR A CA 1
ATOM 688 C C . THR A 1 88 ? -30.243 -20.298 60.524 1.00 52.72 88 THR A C 1
ATOM 690 O O . THR A 1 88 ? -30.485 -20.602 61.691 1.00 52.72 88 THR A O 1
ATOM 693 N N . THR A 1 89 ? -31.151 -19.655 59.778 1.00 49.97 89 THR A N 1
ATOM 694 C CA . THR A 1 89 ? -32.402 -19.162 60.397 1.00 49.97 89 THR A CA 1
ATOM 695 C C . THR A 1 89 ? -33.654 -19.399 59.552 1.00 49.97 89 THR A C 1
ATOM 697 O O . THR A 1 89 ? -33.883 -18.705 58.567 1.00 49.97 89 THR A O 1
ATOM 700 N N . ASP A 1 90 ? -34.509 -20.311 60.026 1.00 54.38 90 ASP A N 1
ATOM 701 C CA . ASP A 1 90 ? -35.913 -20.486 59.611 1.00 54.38 90 ASP A CA 1
ATOM 702 C C . ASP A 1 90 ? -36.797 -19.258 59.963 1.00 54.38 90 ASP A C 1
ATOM 704 O O . ASP A 1 90 ? -37.945 -19.169 59.539 1.00 54.38 90 ASP A O 1
ATOM 708 N N . ASP A 1 91 ? -36.277 -18.271 60.707 1.00 52.66 91 ASP A N 1
ATOM 709 C CA . ASP A 1 91 ? -37.047 -17.122 61.215 1.00 52.66 91 ASP A CA 1
ATOM 710 C C . ASP A 1 91 ? -37.174 -15.930 60.237 1.00 52.66 91 ASP A C 1
ATOM 712 O O . ASP A 1 91 ? -37.779 -14.911 60.579 1.00 52.66 91 ASP A O 1
ATOM 716 N N . GLN A 1 92 ? -36.624 -16.003 59.016 1.00 48.97 92 GLN A N 1
ATOM 717 C CA . GLN A 1 92 ? -36.691 -14.882 58.057 1.00 48.97 92 GLN A CA 1
ATOM 718 C C . GLN A 1 92 ? -37.960 -14.832 57.191 1.00 48.97 92 GLN A C 1
ATOM 720 O O . GLN A 1 92 ? -38.237 -13.783 56.605 1.00 48.97 92 GLN A O 1
ATOM 725 N N . GLU A 1 93 ? -38.783 -15.884 57.183 1.00 47.25 93 GLU A N 1
ATOM 726 C CA . GLU A 1 93 ? -40.074 -15.902 56.467 1.00 47.25 93 GLU A CA 1
ATOM 727 C C . GLU A 1 93 ? -41.093 -14.890 57.050 1.00 47.25 93 GLU A C 1
ATOM 729 O O . GLU A 1 93 ? -42.094 -14.557 56.417 1.00 47.25 93 GLU A O 1
ATOM 734 N N . ALA A 1 94 ? -40.828 -14.361 58.253 1.00 51.12 94 ALA A N 1
ATOM 735 C CA . ALA A 1 94 ? -41.711 -13.442 58.971 1.00 51.12 94 ALA A CA 1
ATOM 736 C C . ALA A 1 94 ? -41.425 -11.941 58.743 1.00 51.12 94 ALA A C 1
ATOM 738 O O . ALA A 1 94 ? -42.268 -11.118 59.107 1.00 51.12 94 ALA A O 1
ATOM 739 N N . LEU A 1 95 ? -40.271 -11.555 58.173 1.00 52.59 95 LEU A N 1
ATOM 740 C CA . LEU A 1 95 ? -39.855 -10.139 58.080 1.00 52.59 95 LEU A CA 1
ATOM 741 C C . LEU A 1 95 ? -39.679 -9.629 56.645 1.00 52.59 95 LEU A C 1
ATOM 743 O O . LEU A 1 95 ? -39.937 -8.458 56.368 1.00 52.59 95 LEU A O 1
ATOM 747 N N . PHE A 1 96 ? -39.298 -10.505 55.722 1.00 49.97 96 PHE A N 1
ATOM 748 C CA . PHE A 1 96 ? -39.260 -10.214 54.297 1.00 49.97 96 PHE A CA 1
ATOM 749 C C . PHE A 1 96 ? -40.248 -11.173 53.640 1.00 49.97 96 PHE A C 1
ATOM 751 O O . PHE A 1 96 ? -40.193 -12.369 53.890 1.00 49.97 96 PHE A O 1
ATOM 758 N N . GLY A 1 97 ? -41.209 -10.650 52.874 1.00 56.47 97 GLY A N 1
ATOM 759 C CA . GLY A 1 97 ? -42.183 -11.476 52.152 1.00 56.47 97 GLY A CA 1
ATOM 760 C C . GLY A 1 97 ? -41.518 -12.373 51.085 1.00 56.47 97 GLY A C 1
ATOM 761 O O . GLY A 1 97 ? -40.339 -12.682 51.190 1.00 56.47 97 GLY A O 1
ATOM 762 N N . PRO A 1 98 ? -42.200 -12.748 49.987 1.00 52.84 98 PRO A N 1
ATOM 763 C CA . PRO A 1 98 ? -41.740 -13.765 49.020 1.00 52.84 98 PRO A CA 1
ATOM 764 C C . PRO A 1 98 ? -40.474 -13.405 48.202 1.00 52.84 98 PRO A C 1
ATOM 766 O O . PRO A 1 98 ? -40.185 -14.034 47.187 1.00 52.84 98 PRO A O 1
ATOM 769 N N . LEU A 1 99 ? -39.720 -12.379 48.601 1.00 55.19 99 LEU A N 1
ATOM 770 C CA . LEU A 1 99 ? -38.406 -12.037 48.070 1.00 55.19 99 LEU A CA 1
ATOM 771 C C . LEU A 1 99 ? -37.367 -13.011 48.633 1.00 55.19 99 LEU A C 1
ATOM 773 O O . LEU A 1 99 ? -36.701 -12.738 49.630 1.00 55.19 99 LEU A O 1
ATOM 777 N N . ASN A 1 100 ? -37.227 -14.157 47.972 1.00 64.88 100 ASN A N 1
ATOM 778 C CA . ASN A 1 100 ? -36.192 -15.133 48.277 1.00 64.88 100 ASN A CA 1
ATOM 779 C C . ASN A 1 100 ? -34.812 -14.526 47.978 1.00 64.88 100 ASN A C 1
ATOM 781 O O . ASN A 1 100 ? -34.358 -14.466 46.836 1.00 64.88 100 ASN A O 1
ATOM 785 N N . PHE A 1 101 ? -34.119 -14.080 49.021 1.00 67.38 101 PHE A N 1
ATOM 786 C CA . PHE A 1 101 ? -32.759 -13.540 48.947 1.00 67.38 101 PHE A CA 1
ATOM 787 C C . PHE A 1 101 ? -31.774 -14.504 48.252 1.00 67.38 101 PHE A C 1
ATOM 789 O O . PHE A 1 101 ? -30.849 -14.083 47.555 1.00 67.38 101 PHE A O 1
ATOM 796 N N . LYS A 1 102 ? -32.038 -15.810 48.366 1.00 74.44 102 LYS A N 1
ATOM 797 C CA . LYS A 1 102 ? -31.334 -16.876 47.650 1.00 74.44 102 LYS A CA 1
ATOM 798 C C . LYS A 1 102 ? -31.435 -16.746 46.124 1.00 74.44 102 LYS A C 1
ATOM 800 O O . LYS A 1 102 ? -30.411 -16.844 45.454 1.00 74.44 102 LYS A O 1
ATOM 805 N N . ASP A 1 103 ? -32.615 -16.444 45.587 1.00 79.69 103 ASP A N 1
ATOM 806 C CA . ASP A 1 103 ? -32.830 -16.300 44.140 1.00 79.69 103 ASP A CA 1
ATOM 807 C C . ASP A 1 103 ? -32.088 -15.066 43.599 1.00 79.69 103 ASP A C 1
ATOM 809 O O . ASP A 1 103 ? -31.508 -15.094 42.514 1.00 79.69 103 ASP A O 1
ATOM 813 N N . ILE A 1 104 ? -32.035 -13.988 44.390 1.00 80.81 104 ILE A N 1
ATOM 814 C CA . ILE A 1 104 ? -31.284 -12.767 44.058 1.00 80.81 104 ILE A CA 1
ATOM 815 C C . ILE A 1 104 ? -29.775 -13.045 44.049 1.00 80.81 104 ILE A C 1
ATOM 817 O O . ILE A 1 104 ? -29.063 -12.571 43.159 1.00 80.81 104 ILE A O 1
ATOM 821 N N . LYS A 1 105 ? -29.279 -13.839 45.004 1.00 78.38 105 LYS A N 1
ATOM 822 C CA . LYS A 1 105 ? -27.873 -14.258 45.064 1.00 78.38 105 LYS A CA 1
ATOM 823 C C . LYS A 1 105 ? -27.497 -15.122 43.862 1.00 78.38 105 LYS A C 1
ATOM 825 O O . LYS A 1 105 ? -26.490 -14.849 43.209 1.00 78.38 105 LYS A O 1
ATOM 830 N N . GLU A 1 106 ? -28.316 -16.121 43.545 1.00 84.62 106 GLU A N 1
ATOM 831 C CA . GLU A 1 106 ? -28.108 -16.994 42.387 1.00 84.62 106 GLU A CA 1
ATOM 832 C C . GLU A 1 106 ? -28.136 -16.194 41.075 1.00 84.62 106 GLU A C 1
ATOM 834 O O . GLU A 1 106 ? -27.233 -16.345 40.250 1.00 84.62 106 GLU A O 1
ATOM 839 N N . ALA A 1 107 ? -29.083 -15.262 40.919 1.00 86.81 107 ALA A N 1
ATOM 840 C CA . ALA A 1 107 ? -29.142 -14.370 39.762 1.00 86.81 107 ALA A CA 1
ATOM 841 C C . ALA A 1 107 ? -27.912 -13.450 39.668 1.00 86.81 107 ALA A C 1
ATOM 843 O O . ALA A 1 107 ? -27.316 -13.319 38.601 1.00 86.81 107 ALA A O 1
ATOM 844 N N . THR A 1 108 ? -27.478 -12.850 40.780 1.00 86.94 108 THR A N 1
ATOM 845 C CA . THR A 1 108 ? -26.289 -11.979 40.813 1.00 86.94 108 THR A CA 1
ATOM 846 C C . THR A 1 108 ? -25.024 -12.750 40.450 1.00 86.94 108 THR A C 1
ATOM 848 O O . THR A 1 108 ? -24.181 -12.254 39.700 1.00 86.94 108 THR A O 1
ATOM 851 N N . GLN A 1 109 ? -24.890 -13.981 40.942 1.00 88.06 109 GLN A N 1
ATOM 852 C CA . GLN A 1 109 ? -23.754 -14.833 40.618 1.00 88.06 109 GLN A CA 1
ATOM 853 C C . GLN A 1 109 ? -23.769 -15.273 39.148 1.00 88.06 109 GLN A C 1
ATOM 855 O O . GLN A 1 109 ? -22.714 -15.263 38.512 1.00 88.06 109 GLN A O 1
ATOM 860 N N . ALA A 1 110 ? -24.945 -15.580 38.592 1.00 93.44 110 ALA A N 1
ATOM 861 C CA . ALA A 1 110 ? -25.108 -15.883 37.172 1.00 93.44 110 ALA A CA 1
ATOM 862 C C . ALA A 1 110 ? -24.720 -14.688 36.283 1.00 93.44 110 ALA A C 1
ATOM 864 O O . ALA A 1 110 ? -23.943 -14.850 35.341 1.00 93.44 110 ALA A O 1
ATOM 865 N N . TYR A 1 111 ? -25.159 -13.472 36.629 1.00 91.56 111 TYR A N 1
ATOM 866 C CA . TYR A 1 111 ? -24.755 -12.261 35.908 1.00 91.56 111 TYR A CA 1
ATOM 867 C C . TYR A 1 111 ? -23.252 -11.980 36.037 1.00 91.56 111 TYR A C 1
ATOM 869 O O . TYR A 1 111 ? -22.618 -11.583 35.060 1.00 91.56 111 TYR A O 1
ATOM 877 N N . LYS A 1 112 ? -22.642 -12.230 37.206 1.00 92.06 112 LYS A N 1
ATOM 878 C CA . LYS A 1 112 ? -21.183 -12.116 37.384 1.00 92.06 112 LYS A CA 1
ATOM 879 C C . LYS A 1 112 ? -20.423 -13.130 36.520 1.00 92.06 112 LYS A C 1
ATOM 881 O O . LYS A 1 112 ? -19.402 -12.765 35.933 1.00 92.06 112 LYS A O 1
ATOM 886 N N . SER A 1 113 ? -20.895 -14.375 36.401 1.00 94.62 113 SER A N 1
ATOM 887 C CA . SER A 1 113 ? -20.244 -15.351 35.518 1.00 94.62 113 SER A CA 1
ATOM 888 C C . SER A 1 113 ? -20.428 -15.009 34.041 1.00 94.62 113 SER A C 1
ATOM 890 O O . SER A 1 113 ? -19.464 -15.092 33.283 1.00 94.62 113 SER A O 1
ATOM 892 N N . GLU A 1 114 ? -21.618 -14.552 33.642 1.00 96.56 114 GLU A N 1
ATOM 893 C CA . GLU A 1 114 ? -21.882 -14.102 32.272 1.00 96.56 114 GLU A CA 1
ATOM 894 C C . GLU A 1 114 ? -21.002 -12.902 31.895 1.00 96.56 114 GLU A C 1
ATOM 896 O O . GLU A 1 114 ? -20.382 -12.898 30.832 1.00 96.56 114 GLU A O 1
ATOM 901 N N . ALA A 1 115 ? -20.857 -11.919 32.788 1.00 94.88 115 ALA A N 1
ATOM 902 C CA . ALA A 1 115 ? -19.964 -10.783 32.576 1.00 94.88 115 ALA A CA 1
ATOM 903 C C . ALA A 1 115 ? -18.501 -11.227 32.388 1.00 94.88 115 ALA A C 1
ATOM 90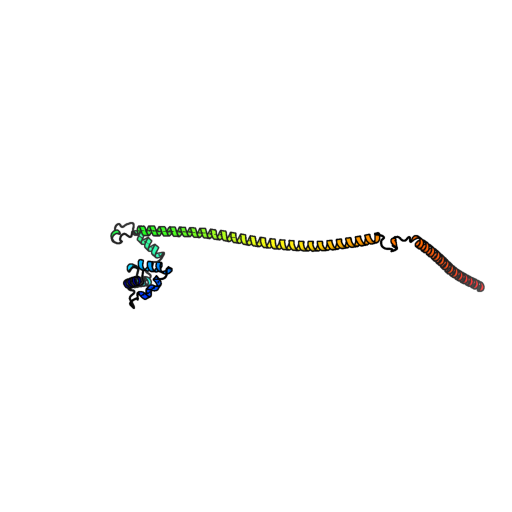5 O O . ALA A 1 115 ? -17.807 -10.731 31.496 1.00 94.88 115 ALA A O 1
ATOM 906 N N . ALA A 1 116 ? -18.037 -12.201 33.179 1.00 95.94 116 ALA A N 1
ATOM 907 C CA . ALA A 1 116 ? -16.696 -12.759 33.033 1.00 95.94 116 ALA A CA 1
ATOM 908 C C . ALA A 1 116 ? -16.513 -13.503 31.696 1.00 95.94 116 ALA A C 1
ATOM 910 O O . ALA A 1 116 ? -15.459 -13.386 31.063 1.00 95.94 116 ALA A O 1
ATOM 911 N N . ASP A 1 117 ? -17.527 -14.239 31.238 1.00 97.19 117 ASP A N 1
ATOM 912 C CA . ASP A 1 117 ? -17.502 -14.930 29.947 1.00 97.19 117 ASP A CA 1
ATOM 913 C C . ASP A 1 117 ? -17.508 -13.955 28.769 1.00 97.19 117 ASP A C 1
ATOM 915 O O . ASP A 1 117 ? -16.696 -14.097 27.849 1.00 97.19 117 ASP A O 1
ATOM 919 N N . LEU A 1 118 ? -18.341 -12.914 28.822 1.00 97.69 118 LEU A N 1
ATOM 920 C CA . LEU A 1 118 ? -18.348 -11.840 27.828 1.00 97.69 118 LEU A CA 1
ATOM 921 C C . LEU A 1 118 ? -16.989 -11.136 27.756 1.00 97.69 118 LEU A C 1
ATOM 923 O O . LEU A 1 118 ? -16.483 -10.865 26.667 1.00 97.69 118 LEU A O 1
ATOM 927 N N . GLN A 1 119 ? -16.336 -10.906 28.895 1.00 97.56 119 GLN A N 1
ATOM 928 C CA . GLN A 1 119 ? -15.011 -10.292 28.920 1.00 97.56 119 GLN A CA 1
ATOM 929 C C . GLN A 1 119 ? -13.921 -11.187 28.306 1.00 97.56 119 GLN A C 1
ATOM 931 O O . GLN A 1 119 ? -13.012 -10.689 27.628 1.00 97.56 119 GLN A O 1
ATOM 936 N N . ARG A 1 120 ? -14.025 -12.514 28.462 1.00 97.44 120 ARG A N 1
ATOM 937 C CA . ARG A 1 120 ? -13.158 -13.466 27.744 1.00 97.44 120 ARG A CA 1
ATOM 938 C C . ARG A 1 120 ? -13.405 -13.416 26.241 1.00 97.44 120 ARG A C 1
ATOM 940 O O . ARG A 1 120 ? -12.436 -13.383 25.484 1.00 97.44 120 ARG A O 1
ATOM 947 N N . GLN A 1 121 ? -14.666 -13.375 25.811 1.00 98.06 121 GLN A N 1
ATOM 948 C CA . GLN A 1 121 ? -15.014 -13.273 24.391 1.00 98.06 121 GLN A CA 1
ATOM 949 C C . GLN A 1 121 ? -14.473 -11.981 23.772 1.00 98.06 121 GLN A C 1
ATOM 951 O O . GLN A 1 121 ? -13.868 -12.027 22.703 1.00 98.06 121 GLN A O 1
ATOM 956 N N . LEU A 1 122 ? -14.602 -10.846 24.466 1.00 98.06 122 LEU A N 1
ATOM 957 C CA . LEU A 1 122 ? -14.024 -9.574 24.024 1.00 98.06 122 LEU A CA 1
ATOM 958 C C . LEU A 1 122 ? -12.503 -9.658 23.877 1.00 98.06 122 LEU A C 1
ATOM 960 O O . LEU A 1 122 ? -11.965 -9.245 22.853 1.00 98.06 122 LEU A O 1
ATOM 964 N N . SER A 1 123 ? -11.817 -10.254 24.854 1.00 97.75 123 SER A N 1
ATOM 965 C CA . SER A 1 123 ? -10.360 -10.428 24.806 1.00 97.75 123 SER A CA 1
ATOM 966 C C . SER A 1 123 ? -9.926 -11.306 23.625 1.00 97.75 123 SER A C 1
ATOM 968 O O . SER A 1 123 ? -8.954 -11.000 22.932 1.00 97.75 123 SER A O 1
ATOM 970 N N . GLN A 1 124 ? -10.671 -12.382 23.349 1.00 98.06 124 GLN A N 1
ATOM 971 C CA . GLN A 1 124 ? -10.434 -13.238 22.186 1.00 98.06 124 GLN A CA 1
ATOM 972 C C . GLN A 1 124 ? -10.649 -12.474 20.879 1.00 98.06 124 GLN A C 1
ATOM 974 O O . GLN A 1 124 ? -9.784 -12.513 20.004 1.00 98.06 124 GLN A O 1
ATOM 979 N N . LEU A 1 125 ? -11.761 -11.749 20.751 1.00 98.00 125 LEU A N 1
ATOM 980 C CA . LEU A 1 125 ? -12.084 -10.999 19.541 1.00 98.00 125 LEU A CA 1
ATOM 981 C C . LEU A 1 125 ? -11.060 -9.890 19.274 1.00 98.00 125 LEU A C 1
ATOM 983 O O . LEU A 1 125 ? -10.638 -9.694 18.136 1.00 98.00 125 LEU A O 1
ATOM 987 N N . GLN A 1 126 ? -10.593 -9.223 20.328 1.00 98.19 126 GLN A N 1
ATOM 988 C CA . GLN A 1 126 ? -9.540 -8.220 20.239 1.00 98.19 126 GLN A CA 1
ATOM 989 C C . GLN A 1 126 ? -8.219 -8.830 19.751 1.00 98.19 126 GLN A C 1
ATOM 991 O O . GLN A 1 126 ? -7.613 -8.306 18.820 1.00 98.19 126 GLN A O 1
ATOM 996 N N . SER A 1 127 ? -7.824 -9.998 20.272 1.00 97.75 127 SER A N 1
ATOM 997 C CA . SER A 1 127 ? -6.623 -10.696 19.788 1.00 97.75 127 SER A CA 1
ATOM 998 C C . SER A 1 127 ? -6.726 -11.118 18.312 1.00 97.75 127 SER A C 1
ATOM 1000 O O . SER A 1 127 ? -5.745 -11.046 17.567 1.00 97.75 127 SER A O 1
ATOM 1002 N N . GLN A 1 128 ? -7.922 -11.513 17.856 1.00 98.19 128 GLN A N 1
ATOM 1003 C CA . GLN A 1 128 ? -8.174 -11.832 16.448 1.00 98.19 128 GLN A CA 1
ATOM 1004 C C . GLN A 1 128 ? -8.089 -10.584 15.568 1.00 98.19 128 GLN A C 1
ATOM 1006 O O . GLN A 1 128 ? -7.497 -10.632 14.487 1.00 98.19 128 GLN A O 1
ATOM 1011 N N . PHE A 1 129 ? -8.644 -9.464 16.033 1.00 98.19 129 PHE A N 1
ATOM 1012 C CA . PHE A 1 129 ? -8.555 -8.187 15.339 1.00 98.19 129 PHE A CA 1
ATOM 1013 C C . PHE A 1 129 ? -7.099 -7.737 15.175 1.00 98.19 129 PHE A C 1
ATOM 1015 O O . PHE A 1 129 ? -6.694 -7.387 14.067 1.00 98.19 129 PHE A O 1
ATOM 1022 N N . ASP A 1 130 ? -6.287 -7.822 16.229 1.00 98.25 130 ASP A N 1
ATOM 1023 C CA . ASP A 1 130 ? -4.870 -7.443 16.183 1.00 98.25 130 ASP A CA 1
ATOM 1024 C C . ASP A 1 130 ? -4.069 -8.318 15.204 1.00 98.25 130 ASP A C 1
ATOM 1026 O O . ASP A 1 130 ? -3.242 -7.816 14.428 1.00 98.25 130 ASP A O 1
ATOM 1030 N N . MET A 1 131 ? -4.359 -9.624 15.168 1.00 98.19 131 MET A N 1
ATOM 1031 C CA . MET A 1 131 ? -3.763 -10.544 14.198 1.00 98.19 131 MET A CA 1
ATOM 1032 C C . MET A 1 131 ? -4.128 -10.155 12.759 1.00 98.19 131 MET A C 1
ATOM 1034 O O . MET A 1 131 ? -3.242 -10.039 11.906 1.00 98.19 131 MET A O 1
ATOM 1038 N N . LEU A 1 132 ? -5.415 -9.928 12.480 1.00 98.19 132 LEU A N 1
ATOM 1039 C CA . LEU A 1 132 ? -5.893 -9.539 11.150 1.00 98.19 132 LEU A CA 1
ATOM 1040 C C . LEU A 1 132 ? -5.355 -8.169 10.725 1.00 98.19 132 LEU A C 1
ATOM 1042 O O . LEU A 1 132 ? -4.954 -7.998 9.575 1.00 98.19 132 LEU A O 1
ATOM 1046 N N . SER A 1 133 ? -5.281 -7.215 11.650 1.00 98.12 133 SER A N 1
ATOM 1047 C CA . SER A 1 133 ? -4.705 -5.888 11.423 1.00 98.12 133 SER A CA 1
ATOM 1048 C C . SER A 1 133 ? -3.230 -5.982 11.014 1.00 98.12 133 SER A C 1
ATOM 1050 O O . SER A 1 133 ? -2.806 -5.383 10.021 1.00 98.12 133 SER A O 1
ATOM 1052 N N . THR A 1 134 ? -2.459 -6.832 11.700 1.00 97.88 134 THR A N 1
ATOM 1053 C CA . THR A 1 134 ? -1.054 -7.107 11.361 1.00 97.88 134 THR A CA 1
ATOM 1054 C C . THR A 1 134 ? -0.914 -7.794 9.998 1.00 97.88 134 THR A C 1
ATOM 1056 O O . THR A 1 134 ? -0.025 -7.473 9.209 1.00 97.88 134 THR A O 1
ATOM 1059 N N . GLN A 1 135 ? -1.806 -8.728 9.660 1.00 97.94 135 GLN A N 1
ATOM 1060 C CA . GLN A 1 135 ? -1.805 -9.349 8.332 1.00 97.94 135 GLN A CA 1
ATOM 1061 C C . GLN A 1 135 ? -2.151 -8.339 7.228 1.00 97.94 135 GLN A C 1
ATOM 1063 O O . GLN A 1 135 ? -1.492 -8.312 6.184 1.00 97.94 135 GLN A O 1
ATOM 1068 N N . ALA A 1 136 ? -3.140 -7.475 7.455 1.00 98.19 136 ALA A N 1
ATOM 1069 C CA . ALA A 1 136 ? -3.549 -6.442 6.510 1.00 98.19 136 ALA A CA 1
ATOM 1070 C C . ALA A 1 136 ? -2.431 -5.418 6.252 1.00 98.19 136 ALA A C 1
ATOM 1072 O O . ALA A 1 136 ? -2.207 -5.020 5.100 1.00 98.19 136 ALA A O 1
ATOM 1073 N N . SER A 1 137 ? -1.689 -5.023 7.291 1.00 97.75 137 SER A N 1
ATOM 1074 C CA . SER A 1 137 ? -0.549 -4.112 7.155 1.00 97.75 137 SER A CA 1
ATOM 1075 C C . SER A 1 137 ? 0.591 -4.753 6.355 1.00 97.75 137 SER A C 1
ATOM 1077 O O . SER A 1 137 ? 1.062 -4.147 5.388 1.00 97.75 137 SER A O 1
ATOM 1079 N N . ASN A 1 138 ? 0.943 -6.009 6.648 1.00 97.75 138 ASN A N 1
ATOM 1080 C CA . ASN A 1 138 ? 1.945 -6.775 5.901 1.00 97.75 138 ASN A CA 1
ATOM 1081 C C . ASN A 1 138 ? 1.569 -6.937 4.419 1.00 97.75 138 ASN A C 1
ATOM 1083 O O . ASN A 1 138 ? 2.399 -6.720 3.531 1.00 97.75 138 ASN A O 1
ATOM 1087 N N . LEU A 1 139 ? 0.307 -7.267 4.124 1.00 98.06 139 LEU A N 1
ATOM 1088 C CA . LEU A 1 139 ? -0.192 -7.368 2.750 1.00 98.06 139 LEU A CA 1
ATOM 1089 C C . LEU A 1 139 ? -0.128 -6.024 2.019 1.00 98.06 139 LEU A C 1
ATOM 1091 O O . LEU A 1 139 ? 0.292 -5.967 0.859 1.00 98.06 139 LEU A O 1
ATOM 1095 N N . THR A 1 140 ? -0.501 -4.937 2.695 1.00 97.50 140 THR A N 1
ATOM 1096 C CA . THR A 1 140 ? -0.459 -3.581 2.135 1.00 97.50 140 THR A CA 1
ATOM 1097 C C . THR A 1 140 ? 0.974 -3.147 1.843 1.00 97.50 140 THR A C 1
ATOM 1099 O O . THR A 1 140 ? 1.255 -2.639 0.754 1.00 97.50 140 THR A O 1
ATOM 1102 N N . GLN A 1 141 ? 1.901 -3.391 2.769 1.00 97.00 141 GLN A N 1
ATOM 1103 C CA . GLN A 1 141 ? 3.318 -3.099 2.582 1.00 97.00 141 GLN A CA 1
ATOM 1104 C C . GLN A 1 141 ? 3.917 -3.940 1.449 1.00 97.00 141 GLN A C 1
ATOM 1106 O O . GLN A 1 141 ? 4.570 -3.394 0.559 1.00 97.00 141 GLN A O 1
ATOM 1111 N N . GLY A 1 142 ? 3.623 -5.242 1.411 1.00 97.62 142 GLY A N 1
ATOM 1112 C CA . GLY A 1 142 ? 4.054 -6.131 0.333 1.00 97.62 142 GLY A CA 1
ATOM 1113 C C . GLY A 1 142 ? 3.513 -5.708 -1.035 1.00 97.62 142 GLY A C 1
ATOM 1114 O O . GLY A 1 142 ? 4.241 -5.727 -2.027 1.00 97.62 142 GLY A O 1
ATOM 1115 N N . ARG A 1 143 ? 2.254 -5.255 -1.106 1.00 97.56 143 ARG A N 1
ATOM 1116 C CA . ARG A 1 143 ? 1.678 -4.684 -2.332 1.00 97.56 143 ARG A CA 1
ATOM 1117 C C . ARG A 1 143 ? 2.424 -3.422 -2.762 1.00 97.56 143 ARG A C 1
ATOM 1119 O O . ARG A 1 143 ? 2.763 -3.318 -3.937 1.00 97.56 143 ARG A O 1
ATOM 1126 N N . ARG A 1 144 ? 2.702 -2.490 -1.844 1.00 96.75 144 ARG A N 1
ATOM 1127 C CA . ARG A 1 144 ? 3.458 -1.259 -2.147 1.00 96.75 144 ARG A CA 1
ATOM 1128 C C . ARG A 1 144 ? 4.858 -1.571 -2.679 1.00 96.75 144 ARG A C 1
ATOM 1130 O O . ARG A 1 144 ? 5.251 -0.997 -3.689 1.00 96.75 144 ARG A O 1
ATOM 1137 N N . ALA A 1 145 ? 5.565 -2.516 -2.059 1.00 96.81 145 ALA A N 1
ATOM 1138 C CA . ALA A 1 145 ? 6.885 -2.952 -2.512 1.00 96.81 145 ALA A CA 1
ATOM 1139 C C . ALA A 1 145 ? 6.845 -3.541 -3.932 1.00 96.81 145 ALA A C 1
ATOM 1141 O O . ALA A 1 145 ? 7.654 -3.159 -4.777 1.00 96.81 145 ALA A O 1
ATOM 1142 N N . ARG A 1 146 ? 5.864 -4.408 -4.229 1.00 96.81 146 ARG A N 1
ATOM 1143 C CA . ARG A 1 146 ? 5.677 -4.961 -5.581 1.00 96.81 146 ARG A CA 1
ATOM 1144 C C . ARG A 1 146 ? 5.373 -3.875 -6.609 1.00 96.81 146 ARG A C 1
ATOM 1146 O O . ARG A 1 146 ? 5.994 -3.867 -7.660 1.00 96.81 146 ARG A O 1
ATOM 1153 N N . VAL A 1 147 ? 4.475 -2.938 -6.300 1.00 97.31 147 VAL A N 1
ATOM 1154 C CA . VAL A 1 147 ? 4.142 -1.820 -7.202 1.00 97.31 147 VAL A CA 1
ATOM 1155 C C . VAL A 1 147 ? 5.370 -0.953 -7.491 1.00 97.31 147 VAL A C 1
ATOM 1157 O O . VAL A 1 147 ? 5.604 -0.605 -8.645 1.00 97.31 147 VAL A O 1
ATOM 1160 N N . ALA A 1 148 ? 6.182 -0.642 -6.477 1.00 96.75 148 ALA A N 1
ATOM 1161 C CA . ALA A 1 148 ? 7.419 0.114 -6.664 1.00 96.75 148 ALA A CA 1
ATOM 1162 C C . ALA A 1 148 ? 8.426 -0.638 -7.554 1.00 96.75 148 ALA A C 1
ATOM 1164 O O . ALA A 1 148 ? 8.975 -0.052 -8.485 1.00 96.75 148 ALA A O 1
ATOM 1165 N N . ALA A 1 149 ? 8.616 -1.943 -7.323 1.00 95.94 149 ALA A N 1
ATOM 1166 C CA . ALA A 1 149 ? 9.487 -2.778 -8.149 1.00 95.94 149 ALA A CA 1
ATOM 1167 C C . ALA A 1 149 ? 8.991 -2.874 -9.603 1.00 95.94 149 ALA A C 1
ATOM 1169 O O . ALA A 1 149 ? 9.777 -2.706 -10.532 1.00 95.94 149 ALA A O 1
ATOM 1170 N N . THR A 1 150 ? 7.687 -3.079 -9.818 1.00 96.81 150 THR A N 1
ATOM 1171 C CA . THR A 1 150 ? 7.088 -3.099 -11.161 1.00 96.81 150 THR A CA 1
ATOM 1172 C C . THR A 1 150 ? 7.232 -1.752 -11.864 1.00 96.81 150 THR A C 1
ATOM 1174 O O . THR A 1 150 ? 7.542 -1.729 -13.048 1.00 96.81 150 THR A O 1
ATOM 1177 N N . SER A 1 151 ? 7.062 -0.635 -11.152 1.00 97.12 151 SER A N 1
ATOM 1178 C CA . SER A 1 151 ? 7.264 0.706 -11.715 1.00 97.12 151 SER A CA 1
ATOM 1179 C C . SER A 1 151 ? 8.699 0.903 -12.214 1.00 97.12 151 SER A C 1
ATOM 1181 O O . SER A 1 151 ? 8.905 1.362 -13.336 1.00 97.12 151 SER A O 1
ATOM 1183 N N . LEU A 1 152 ? 9.693 0.476 -11.427 1.00 97.31 152 LEU A N 1
ATOM 1184 C CA . LEU A 1 152 ? 11.102 0.533 -11.821 1.00 97.31 152 LEU A CA 1
ATOM 1185 C C . LEU A 1 152 ? 11.376 -0.313 -13.073 1.00 97.31 152 LEU A C 1
ATOM 1187 O O . LEU A 1 152 ? 11.998 0.165 -14.020 1.00 97.31 152 LEU A O 1
ATOM 1191 N N . VAL A 1 153 ? 10.890 -1.557 -13.093 1.00 97.38 153 VAL A N 1
ATOM 1192 C CA . VAL A 1 153 ? 11.051 -2.463 -14.241 1.00 97.38 153 VAL A CA 1
ATOM 1193 C C . VAL A 1 153 ? 10.365 -1.905 -15.487 1.00 97.38 153 VAL A C 1
ATOM 1195 O O . VAL A 1 153 ? 10.961 -1.922 -16.560 1.00 97.38 153 VAL A O 1
ATOM 1198 N N . ASN A 1 154 ? 9.156 -1.357 -15.353 1.00 97.75 154 ASN A N 1
ATOM 1199 C CA . ASN A 1 154 ? 8.454 -0.718 -16.463 1.00 97.75 154 ASN A CA 1
ATOM 1200 C C . ASN A 1 154 ? 9.225 0.497 -16.990 1.00 97.75 154 ASN A C 1
ATOM 1202 O O . ASN A 1 154 ? 9.345 0.645 -18.200 1.00 97.75 154 ASN A O 1
ATOM 1206 N N . GLY A 1 155 ? 9.803 1.320 -16.109 1.00 97.56 155 GLY A N 1
ATOM 1207 C CA . GLY A 1 155 ? 10.665 2.429 -16.519 1.00 97.56 155 GLY A CA 1
ATOM 1208 C C . GLY A 1 155 ? 11.881 1.963 -17.328 1.00 97.56 155 GLY A C 1
ATOM 1209 O O . GLY A 1 155 ? 12.189 2.542 -18.368 1.00 97.56 155 GLY A O 1
ATOM 1210 N N . HIS A 1 156 ? 12.535 0.876 -16.905 1.00 97.75 156 HIS A N 1
ATOM 1211 C CA . HIS A 1 156 ? 13.616 0.262 -17.683 1.00 97.75 156 HIS A CA 1
ATOM 1212 C C . HIS A 1 156 ? 13.135 -0.277 -19.033 1.00 97.75 156 HIS A C 1
ATOM 1214 O O . HIS A 1 156 ? 13.831 -0.107 -20.032 1.00 97.75 156 HIS A O 1
ATOM 1220 N N . LEU A 1 157 ? 11.960 -0.907 -19.073 1.00 98.12 157 LEU A N 1
ATOM 1221 C CA . LEU A 1 157 ? 11.388 -1.440 -20.305 1.00 98.12 157 LEU A CA 1
ATOM 1222 C C . LEU A 1 157 ? 11.096 -0.324 -21.314 1.00 98.12 157 LEU A C 1
ATOM 1224 O O . LEU A 1 157 ? 11.494 -0.452 -22.466 1.00 98.12 157 LEU A O 1
ATOM 1228 N N . THR A 1 158 ? 10.489 0.783 -20.877 1.00 98.00 158 THR A N 1
ATOM 1229 C CA . THR A 1 158 ? 10.258 1.962 -21.728 1.00 98.00 158 THR A CA 1
ATOM 1230 C C . THR A 1 158 ? 11.571 2.532 -22.261 1.00 98.00 158 THR A C 1
ATOM 1232 O O . THR A 1 158 ? 11.688 2.768 -23.456 1.00 98.00 158 THR A O 1
ATOM 1235 N N . ALA A 1 159 ? 12.600 2.669 -21.419 1.00 98.06 159 ALA A N 1
ATOM 1236 C CA . ALA A 1 159 ? 13.895 3.185 -21.866 1.00 98.06 159 ALA A CA 1
ATOM 1237 C C . ALA A 1 159 ? 14.571 2.285 -22.921 1.00 98.06 159 ALA A C 1
ATOM 1239 O O . ALA A 1 159 ? 15.222 2.776 -23.847 1.00 98.06 159 ALA A O 1
ATOM 1240 N N . VAL A 1 160 ? 14.429 0.961 -22.792 1.00 98.19 160 VAL A N 1
ATOM 1241 C CA . VAL A 1 160 ? 14.924 0.004 -23.792 1.00 98.19 160 VAL A CA 1
ATOM 1242 C C . VAL A 1 160 ? 14.112 0.096 -25.083 1.00 98.19 160 VAL A C 1
ATOM 1244 O O . VAL A 1 160 ? 14.708 0.107 -26.160 1.00 98.19 160 VAL A O 1
ATOM 1247 N N . ASP A 1 161 ? 12.788 0.194 -24.990 1.00 98.44 161 ASP A N 1
ATOM 1248 C CA . ASP A 1 161 ? 11.894 0.332 -26.143 1.00 98.44 161 ASP A CA 1
ATOM 1249 C C . ASP A 1 161 ? 12.191 1.603 -26.957 1.00 98.44 161 ASP A C 1
ATOM 1251 O O . ASP A 1 161 ? 12.367 1.539 -28.177 1.00 98.44 161 ASP A O 1
ATOM 1255 N N . ASP A 1 162 ? 12.394 2.734 -26.277 1.00 98.25 162 ASP A N 1
ATOM 1256 C CA . ASP A 1 162 ? 12.811 3.994 -26.897 1.00 98.25 162 ASP A CA 1
ATOM 1257 C C . ASP A 1 162 ? 14.163 3.841 -27.614 1.00 98.25 162 ASP A C 1
ATOM 1259 O O . ASP A 1 162 ? 14.338 4.271 -28.759 1.00 98.25 162 ASP A O 1
ATOM 1263 N N . SER A 1 163 ? 15.133 3.177 -26.972 1.00 98.31 163 SER A N 1
ATOM 1264 C CA . SER A 1 163 ? 16.456 2.932 -27.557 1.00 98.31 163 SER A CA 1
ATOM 1265 C C . SER A 1 163 ? 16.384 2.062 -28.816 1.00 98.31 163 SER A C 1
ATOM 1267 O O . SER A 1 163 ? 17.043 2.356 -29.822 1.00 98.31 163 SER A O 1
ATOM 1269 N N . LEU A 1 164 ? 15.568 1.005 -28.785 1.00 98.38 164 LEU A N 1
ATOM 1270 C CA . LEU A 1 164 ? 15.339 0.126 -29.930 1.00 98.38 164 LEU A CA 1
ATOM 1271 C C . LEU A 1 164 ? 14.626 0.861 -31.064 1.00 98.38 164 LEU A C 1
ATOM 1273 O O . LEU A 1 164 ? 15.025 0.715 -32.220 1.00 98.38 164 LEU A O 1
ATOM 1277 N N . SER A 1 165 ? 13.639 1.695 -30.746 1.00 98.50 165 SER A N 1
ATOM 1278 C CA . SER A 1 165 ? 12.932 2.530 -31.718 1.00 98.50 165 SER A CA 1
ATOM 1279 C C . SER A 1 165 ? 13.881 3.503 -32.424 1.00 98.50 165 SER A C 1
ATOM 1281 O O . SER A 1 165 ? 13.894 3.573 -33.656 1.00 98.50 165 SER A O 1
ATOM 1283 N N . VAL A 1 166 ? 14.761 4.181 -31.678 1.00 98.50 166 VAL A N 1
ATOM 1284 C CA . VAL A 1 166 ? 15.801 5.057 -32.250 1.00 98.50 166 VAL A CA 1
ATOM 1285 C C . VAL A 1 166 ? 16.756 4.275 -33.156 1.00 98.50 166 VAL A C 1
ATOM 1287 O O . VAL A 1 166 ? 17.027 4.698 -34.282 1.00 98.50 166 VAL A O 1
ATOM 1290 N N . ARG A 1 167 ? 17.252 3.118 -32.700 1.00 98.12 167 ARG A N 1
ATOM 1291 C CA . ARG A 1 167 ? 18.116 2.233 -33.504 1.00 98.12 167 ARG A CA 1
ATOM 1292 C C . ARG A 1 167 ? 17.431 1.776 -34.792 1.00 98.12 167 ARG A C 1
ATOM 1294 O O . ARG A 1 167 ? 18.074 1.745 -35.838 1.00 98.12 167 ARG A O 1
ATOM 1301 N N . ASN A 1 168 ? 16.146 1.440 -34.731 1.00 98.31 168 ASN A N 1
ATOM 1302 C CA . ASN A 1 168 ? 15.368 1.003 -35.887 1.00 98.31 168 ASN A CA 1
ATOM 1303 C C . ASN A 1 168 ? 15.260 2.128 -36.930 1.00 98.31 168 ASN A C 1
ATOM 1305 O O . ASN A 1 168 ? 15.569 1.917 -38.101 1.00 98.31 168 ASN A O 1
ATOM 1309 N N . LEU A 1 169 ? 14.952 3.356 -36.498 1.00 98.19 169 LEU A N 1
ATOM 1310 C CA . LEU A 1 169 ? 14.943 4.527 -37.382 1.00 98.19 169 LEU A CA 1
ATOM 1311 C C . LEU A 1 169 ? 16.308 4.774 -38.039 1.00 98.19 169 LEU A C 1
ATOM 1313 O O . LEU A 1 169 ? 16.379 5.005 -39.247 1.00 98.19 169 LEU A O 1
ATOM 1317 N N . GLN A 1 170 ? 17.399 4.679 -37.273 1.00 98.25 170 GLN A N 1
ATOM 1318 C CA . GLN A 1 170 ? 18.757 4.809 -37.810 1.00 98.25 170 GLN A CA 1
ATOM 1319 C C . GLN A 1 170 ? 19.069 3.728 -38.851 1.00 98.25 170 GLN A C 1
ATOM 1321 O O . GLN A 1 170 ? 19.641 4.028 -39.900 1.00 98.25 170 GLN A O 1
ATOM 1326 N N . MET A 1 171 ? 18.677 2.481 -38.586 1.00 98.12 171 MET A N 1
ATOM 1327 C CA . MET A 1 171 ? 18.870 1.369 -39.512 1.00 98.12 171 MET A CA 1
ATOM 1328 C C . MET A 1 171 ? 18.077 1.573 -40.803 1.00 98.12 171 MET A C 1
ATOM 1330 O O . MET A 1 171 ? 18.642 1.433 -41.885 1.00 98.12 171 MET A O 1
ATOM 1334 N N . ASN A 1 172 ? 16.816 1.995 -40.710 1.00 98.25 172 ASN A N 1
ATOM 1335 C CA . ASN A 1 172 ? 16.001 2.313 -41.882 1.00 98.25 172 ASN A CA 1
ATOM 1336 C C . ASN A 1 172 ? 16.622 3.446 -42.710 1.00 98.25 172 ASN A C 1
ATOM 1338 O O . ASN A 1 172 ? 16.658 3.359 -43.936 1.00 98.25 172 ASN A O 1
ATOM 1342 N N . ALA A 1 173 ? 17.196 4.467 -42.066 1.00 98.38 173 ALA A N 1
ATOM 1343 C CA . ALA A 1 173 ? 17.919 5.529 -42.765 1.00 98.38 173 ALA A CA 1
ATOM 1344 C C . ALA A 1 173 ? 19.192 5.019 -43.472 1.00 98.38 173 ALA A C 1
ATOM 1346 O O . ALA A 1 173 ? 19.513 5.456 -44.578 1.00 98.38 173 ALA A O 1
ATOM 1347 N N . VAL A 1 174 ? 19.933 4.086 -42.862 1.00 98.31 174 VAL A N 1
ATOM 1348 C CA . VAL A 1 174 ? 21.088 3.431 -43.503 1.00 98.31 174 VAL A CA 1
ATOM 1349 C C . VAL A 1 174 ? 20.642 2.602 -44.706 1.00 98.31 174 VAL A C 1
ATOM 1351 O O . VAL A 1 174 ? 21.222 2.750 -45.777 1.00 98.31 174 VAL A O 1
ATOM 1354 N N . LEU A 1 175 ? 19.600 1.783 -44.563 1.00 98.25 175 LEU A N 1
ATOM 1355 C CA . LEU A 1 175 ? 19.056 0.972 -45.655 1.00 98.25 175 LEU A CA 1
ATOM 1356 C C . LEU A 1 175 ? 18.542 1.839 -46.812 1.00 98.25 175 LEU A C 1
ATOM 1358 O O . LEU A 1 175 ? 18.792 1.515 -47.973 1.00 98.25 175 LEU A O 1
ATOM 1362 N N . GLY A 1 176 ? 17.898 2.970 -46.512 1.00 98.12 176 GLY A N 1
ATOM 1363 C CA . GLY A 1 176 ? 17.494 3.955 -47.516 1.00 98.12 176 GLY A CA 1
ATOM 1364 C C . GLY A 1 176 ? 18.687 4.523 -48.287 1.00 98.12 176 GLY A C 1
ATOM 1365 O O . GLY A 1 176 ? 18.659 4.564 -49.515 1.00 98.12 176 GLY A O 1
ATOM 1366 N N . ARG A 1 177 ? 19.778 4.872 -47.589 1.00 98.06 177 ARG A N 1
ATOM 1367 C CA . ARG A 1 177 ? 21.024 5.314 -48.238 1.00 98.06 177 ARG A CA 1
ATOM 1368 C C . ARG A 1 177 ? 21.638 4.226 -49.112 1.00 98.06 177 ARG A C 1
ATOM 1370 O O . ARG A 1 177 ? 21.976 4.520 -50.249 1.00 98.06 177 ARG A O 1
ATOM 1377 N N . ILE A 1 178 ? 21.733 2.989 -48.618 1.00 98.06 178 ILE A N 1
ATOM 1378 C CA . ILE A 1 178 ? 22.251 1.851 -49.397 1.00 98.06 178 ILE A CA 1
ATOM 1379 C C . ILE A 1 178 ? 21.421 1.661 -50.670 1.00 98.06 178 ILE A C 1
ATOM 1381 O O . ILE A 1 178 ? 21.981 1.501 -51.753 1.00 98.06 178 ILE A O 1
ATOM 1385 N N . THR A 1 179 ? 20.095 1.738 -50.552 1.00 98.38 179 THR A N 1
ATOM 1386 C CA . THR A 1 179 ? 19.177 1.625 -51.691 1.00 98.38 179 THR A CA 1
ATOM 1387 C C . THR A 1 179 ? 19.424 2.739 -52.708 1.00 98.38 179 THR A C 1
ATOM 1389 O O . THR A 1 179 ? 19.610 2.432 -53.881 1.00 98.38 179 THR A O 1
ATOM 1392 N N . SER A 1 180 ? 19.522 4.000 -52.265 1.00 97.38 180 SER A N 1
ATOM 1393 C CA . SER A 1 180 ? 19.848 5.146 -53.132 1.00 97.38 180 SER A CA 1
ATOM 1394 C C . SER A 1 180 ? 21.186 4.950 -53.842 1.00 97.38 180 SER A C 1
ATOM 1396 O O . SER A 1 180 ? 21.249 5.019 -55.063 1.00 97.38 180 SER A O 1
ATOM 1398 N N . THR A 1 181 ? 22.247 4.606 -53.105 1.00 96.81 181 THR A N 1
ATOM 1399 C CA . THR A 1 181 ? 23.576 4.385 -53.698 1.00 96.81 181 THR A CA 1
ATOM 1400 C C . THR A 1 181 ? 23.591 3.209 -54.668 1.00 96.81 181 THR A C 1
ATOM 1402 O O . THR A 1 181 ? 24.283 3.248 -55.679 1.00 96.81 181 THR A O 1
ATOM 1405 N N . SER A 1 182 ? 22.812 2.158 -54.393 1.00 96.69 182 SER A N 1
ATOM 1406 C CA . SER A 1 182 ? 22.697 1.013 -55.293 1.00 96.69 182 SER A CA 1
ATOM 1407 C C . SER A 1 182 ? 21.919 1.370 -56.559 1.00 96.69 182 SER A C 1
ATOM 1409 O O . SER A 1 182 ? 22.237 0.838 -57.619 1.00 96.69 182 SER A O 1
ATOM 1411 N N . GLN A 1 183 ? 20.913 2.244 -56.464 1.00 94.06 183 GLN A N 1
ATOM 1412 C CA . GLN A 1 183 ? 20.172 2.760 -57.615 1.00 94.06 183 GLN A CA 1
ATOM 1413 C C . GLN A 1 183 ? 21.039 3.689 -58.464 1.00 94.06 183 GLN A C 1
ATOM 1415 O O . GLN A 1 183 ? 21.060 3.531 -59.677 1.00 94.06 183 GLN A O 1
ATOM 1420 N N . GLU A 1 184 ? 21.796 4.595 -57.843 1.00 91.44 184 GLU A N 1
ATOM 1421 C CA . GLU A 1 184 ? 22.772 5.449 -58.532 1.00 91.44 184 GLU A CA 1
ATOM 1422 C C . GLU A 1 184 ? 23.824 4.607 -59.261 1.00 91.44 184 GLU A C 1
ATOM 1424 O O . GLU A 1 184 ? 24.085 4.819 -60.442 1.00 91.44 184 GLU A O 1
ATOM 1429 N N . LEU A 1 185 ? 24.376 3.588 -58.594 1.00 89.94 185 LEU A N 1
ATOM 1430 C CA . LEU A 1 185 ? 25.330 2.671 -59.211 1.00 89.94 185 LEU A CA 1
ATOM 1431 C C . LEU A 1 185 ? 24.706 1.913 -60.392 1.00 89.94 185 LEU A C 1
ATOM 1433 O O . LEU A 1 185 ? 25.310 1.824 -61.459 1.00 89.94 185 LEU A O 1
ATOM 1437 N N . ALA A 1 186 ? 23.490 1.390 -60.225 1.00 88.81 186 ALA A N 1
ATOM 1438 C CA . ALA A 1 186 ? 22.768 0.725 -61.305 1.00 88.81 186 ALA A CA 1
ATOM 1439 C C . ALA A 1 186 ? 22.477 1.676 -62.478 1.00 88.81 186 ALA A C 1
ATOM 1441 O O . ALA A 1 186 ? 22.592 1.263 -63.630 1.00 88.81 186 ALA A O 1
ATOM 1442 N N . HIS A 1 187 ? 22.152 2.942 -62.199 1.00 84.81 187 HIS A N 1
ATOM 1443 C CA . HIS A 1 187 ? 21.945 3.987 -63.203 1.00 84.81 187 HIS A CA 1
ATOM 1444 C C . HIS A 1 187 ? 23.218 4.242 -64.014 1.00 84.81 187 HIS A C 1
ATOM 1446 O O . HIS A 1 187 ? 23.168 4.150 -65.241 1.00 84.81 187 HIS A O 1
ATOM 1452 N N . TYR A 1 188 ? 24.371 4.421 -63.358 1.00 79.00 188 TYR A N 1
ATOM 1453 C CA . TYR A 1 188 ? 25.660 4.569 -64.047 1.00 79.00 188 TYR A CA 1
ATOM 1454 C C . TYR A 1 188 ? 26.001 3.362 -64.939 1.00 79.00 188 TYR A C 1
ATOM 1456 O O . TYR A 1 188 ? 26.593 3.516 -66.006 1.00 79.00 188 TYR A O 1
ATOM 1464 N N . HIS A 1 189 ? 25.583 2.154 -64.548 1.00 77.25 189 HIS A N 1
ATOM 1465 C CA . HIS A 1 189 ? 25.787 0.930 -65.330 1.00 77.25 189 HIS A CA 1
ATOM 1466 C C . HIS A 1 189 ? 24.680 0.619 -66.353 1.00 77.25 189 HIS A C 1
ATOM 1468 O O . HIS A 1 189 ? 24.826 -0.327 -67.125 1.00 77.25 189 HIS A O 1
ATOM 1474 N N . SER A 1 190 ? 23.593 1.396 -66.397 1.00 79.50 190 SER A N 1
ATOM 1475 C CA . SER A 1 190 ? 22.465 1.166 -67.313 1.00 79.50 190 SER A CA 1
ATOM 1476 C C . SER A 1 190 ? 22.764 1.544 -68.770 1.00 79.50 190 SER A C 1
ATOM 1478 O O . SER A 1 190 ? 22.014 1.161 -69.667 1.00 79.50 190 SER A O 1
ATOM 1480 N N . GLY A 1 191 ? 23.847 2.294 -69.011 1.00 68.00 191 GLY A N 1
ATOM 1481 C CA . GLY A 1 191 ? 24.245 2.757 -70.344 1.00 68.00 191 GLY A CA 1
ATOM 1482 C C . GLY A 1 191 ? 23.303 3.800 -70.956 1.00 68.00 191 GLY A C 1
ATOM 1483 O O . GLY A 1 191 ? 23.370 4.030 -72.158 1.00 68.00 191 GLY A O 1
ATOM 1484 N N . GLN A 1 192 ? 22.413 4.405 -70.161 1.00 63.84 192 GLN A N 1
ATOM 1485 C CA . GLN A 1 192 ? 21.455 5.418 -70.626 1.00 63.84 192 GLN A CA 1
ATOM 1486 C C . GLN A 1 192 ? 22.029 6.844 -70.678 1.00 63.84 192 GLN A C 1
ATOM 1488 O O . GLN A 1 192 ? 21.404 7.724 -71.265 1.00 63.84 192 GLN A O 1
ATOM 1493 N N . GLU A 1 193 ? 23.203 7.088 -70.088 1.00 59.75 193 GLU A N 1
ATOM 1494 C CA . GLU A 1 193 ? 23.916 8.365 -70.191 1.00 59.75 193 GLU A CA 1
ATOM 1495 C C . GLU A 1 193 ? 25.012 8.290 -71.268 1.00 59.75 193 GLU A C 1
ATOM 1497 O O . GLU A 1 193 ? 25.919 7.465 -71.171 1.00 59.75 193 GLU A O 1
ATOM 1502 N N . ASP A 1 194 ? 24.965 9.198 -72.252 1.00 57.47 194 ASP A N 1
ATOM 1503 C CA . ASP A 1 194 ? 25.953 9.388 -73.339 1.00 57.47 194 ASP A CA 1
ATOM 1504 C C . ASP A 1 194 ? 27.301 9.982 -72.842 1.00 57.47 194 ASP A C 1
ATOM 1506 O O . ASP A 1 194 ? 27.949 10.797 -73.503 1.00 57.47 194 ASP A O 1
ATOM 1510 N N . GLY A 1 195 ? 27.733 9.618 -71.631 1.00 62.16 195 GLY A N 1
ATOM 1511 C CA . GLY A 1 195 ? 28.991 10.057 -71.029 1.00 62.16 195 GLY A CA 1
ATOM 1512 C C . GLY A 1 195 ? 30.116 9.047 -71.256 1.00 62.16 195 GLY A C 1
ATOM 1513 O O . GLY A 1 195 ? 29.997 7.877 -70.898 1.00 62.16 195 GLY A O 1
ATOM 1514 N N . ILE A 1 196 ? 31.252 9.491 -71.804 1.00 60.16 196 ILE A N 1
ATOM 1515 C CA . ILE A 1 196 ? 32.465 8.664 -71.892 1.00 60.16 196 ILE A CA 1
ATOM 1516 C C . ILE A 1 196 ? 33.034 8.495 -70.477 1.00 60.16 196 ILE A C 1
ATOM 1518 O O . ILE A 1 196 ? 33.673 9.400 -69.935 1.00 60.16 196 ILE A O 1
ATOM 1522 N N . TYR A 1 197 ? 32.817 7.329 -69.871 1.00 62.28 197 TYR A N 1
ATOM 1523 C CA . TYR A 1 197 ? 33.428 6.984 -68.591 1.00 62.28 197 TYR A CA 1
ATOM 1524 C C . TYR A 1 197 ? 34.941 6.841 -68.763 1.00 62.28 197 TYR A C 1
ATOM 1526 O O . TYR A 1 197 ? 35.409 5.883 -69.375 1.00 62.28 197 TYR A O 1
ATOM 1534 N N . LEU A 1 198 ? 35.712 7.752 -68.158 1.00 62.06 198 LEU A N 1
ATOM 1535 C CA . LEU A 1 198 ? 37.182 7.710 -68.160 1.00 62.06 198 LEU A CA 1
ATOM 1536 C C . LEU A 1 198 ? 37.727 6.347 -67.703 1.00 62.06 198 LEU A C 1
ATOM 1538 O O . LEU A 1 198 ? 38.755 5.915 -68.199 1.00 62.06 198 LEU A O 1
ATOM 1542 N N . ALA A 1 199 ? 37.025 5.636 -66.814 1.00 62.28 199 ALA A N 1
ATOM 1543 C CA . ALA A 1 199 ? 37.416 4.303 -66.346 1.00 62.28 199 ALA A CA 1
ATOM 1544 C C . ALA A 1 199 ? 37.416 3.217 -67.443 1.00 62.28 199 ALA A C 1
ATOM 1546 O O . ALA A 1 199 ? 38.095 2.206 -67.289 1.00 62.28 199 ALA A O 1
ATOM 1547 N N . TYR A 1 200 ? 36.673 3.422 -68.534 1.00 61.06 200 TYR A N 1
ATOM 1548 C CA . TYR A 1 200 ? 36.625 2.525 -69.693 1.00 61.06 200 TYR A CA 1
ATOM 1549 C C . TYR A 1 200 ? 37.456 3.034 -70.882 1.00 61.06 200 TYR A C 1
ATOM 1551 O O . TYR A 1 200 ? 37.550 2.345 -71.898 1.00 61.06 200 TYR A O 1
ATOM 1559 N N .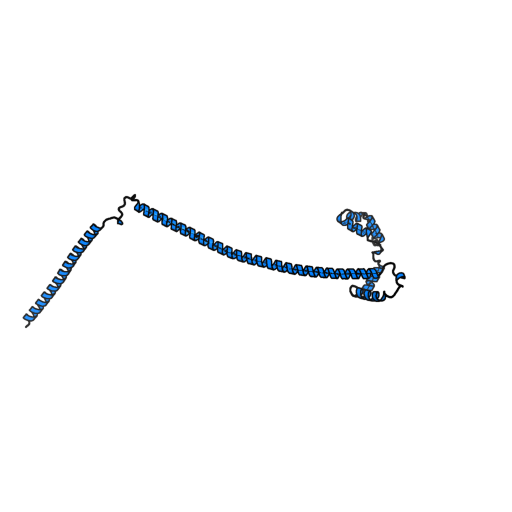 SER A 1 201 ? 38.072 4.215 -70.772 1.00 68.19 201 SER A N 1
ATOM 1560 C CA . SER A 1 201 ? 38.936 4.763 -71.817 1.00 68.19 201 SER A CA 1
ATOM 1561 C C . SER A 1 201 ? 40.304 4.079 -71.806 1.00 68.19 201 SER A C 1
ATOM 1563 O O . SER A 1 201 ? 40.964 3.990 -70.771 1.00 68.19 201 SER A O 1
ATOM 1565 N N . ASP A 1 202 ? 40.761 3.621 -72.971 1.00 71.94 202 ASP A N 1
ATOM 1566 C CA . ASP A 1 202 ? 42.095 3.038 -73.118 1.00 71.94 202 ASP A CA 1
ATOM 1567 C C . ASP A 1 202 ? 43.171 4.137 -73.098 1.00 71.94 202 ASP A C 1
ATOM 1569 O O . ASP A 1 202 ? 43.421 4.825 -74.090 1.00 71.94 202 ASP A O 1
ATOM 1573 N N . PHE A 1 203 ? 43.827 4.304 -71.948 1.00 80.06 203 PHE A N 1
ATOM 1574 C CA . PHE A 1 203 ? 44.929 5.254 -71.779 1.00 80.06 203 PHE A CA 1
ATOM 1575 C C . PHE A 1 203 ? 46.281 4.727 -72.269 1.00 80.06 203 PHE A C 1
ATOM 1577 O O . PHE A 1 203 ? 47.273 5.451 -72.159 1.00 80.06 203 PHE A O 1
ATOM 1584 N N . ASN A 1 204 ? 46.370 3.514 -72.830 1.00 81.44 204 ASN A N 1
ATOM 1585 C CA . ASN A 1 204 ? 47.657 2.964 -73.267 1.00 81.44 204 ASN A CA 1
ATOM 1586 C C . ASN A 1 204 ? 48.356 3.860 -74.293 1.00 81.44 204 ASN A C 1
ATOM 1588 O O . ASN A 1 204 ? 49.571 4.026 -74.215 1.00 81.44 204 ASN A O 1
ATOM 1592 N N . GLN A 1 205 ? 47.617 4.491 -75.214 1.00 79.31 205 GLN A N 1
ATOM 1593 C CA . GLN A 1 205 ? 48.215 5.428 -76.173 1.00 79.31 205 GLN A CA 1
ATOM 1594 C C . GLN A 1 205 ? 48.785 6.680 -75.498 1.00 79.31 205 GLN A C 1
ATOM 1596 O O . GLN A 1 205 ? 49.873 7.125 -75.859 1.00 79.31 205 GLN A O 1
ATOM 1601 N N . PHE A 1 206 ? 48.088 7.222 -74.498 1.00 82.19 206 PHE A N 1
ATOM 1602 C CA . PHE A 1 206 ? 48.581 8.360 -73.726 1.00 82.19 206 PHE A CA 1
ATOM 1603 C C . PHE A 1 206 ? 49.831 7.980 -72.922 1.00 82.19 206 PHE A C 1
ATOM 1605 O O . PHE A 1 206 ? 50.832 8.686 -72.986 1.00 82.19 206 PHE A O 1
ATOM 1612 N N . LEU A 1 207 ? 49.817 6.826 -72.248 1.00 84.25 207 LEU A N 1
ATOM 1613 C CA . LEU A 1 207 ? 50.960 6.308 -71.487 1.00 84.25 207 LEU A CA 1
ATOM 1614 C C . LEU A 1 207 ? 52.177 6.012 -72.381 1.00 84.25 207 LEU A C 1
ATOM 1616 O O . LEU A 1 207 ? 53.314 6.271 -71.989 1.00 84.25 207 LEU A O 1
ATOM 1620 N N . LEU A 1 208 ? 51.956 5.501 -73.596 1.00 87.12 208 LEU A N 1
ATOM 1621 C CA . LEU A 1 208 ? 53.007 5.303 -74.600 1.00 87.12 208 LEU A CA 1
ATOM 1622 C C . LEU A 1 208 ? 53.609 6.635 -75.063 1.00 87.12 208 LEU A C 1
ATOM 1624 O O . LEU A 1 208 ? 54.833 6.744 -75.194 1.00 87.12 208 LEU A O 1
ATOM 1628 N N . GLY A 1 209 ? 52.764 7.645 -75.289 1.00 87.75 209 GLY A N 1
ATOM 1629 C CA . GLY A 1 209 ? 53.194 9.003 -75.618 1.00 87.75 209 GLY A CA 1
ATOM 1630 C C . GLY A 1 209 ? 54.009 9.636 -74.490 1.00 87.75 209 GLY A C 1
ATOM 1631 O O . GLY A 1 209 ? 55.105 10.139 -74.733 1.00 87.75 209 GLY A O 1
ATOM 1632 N N . ASP A 1 210 ? 53.526 9.531 -73.254 1.00 88.75 210 ASP A N 1
ATOM 1633 C CA . ASP A 1 210 ? 54.188 10.066 -72.062 1.00 88.75 210 ASP A CA 1
ATOM 1634 C C . ASP A 1 210 ? 55.540 9.382 -71.807 1.00 88.75 210 ASP A C 1
ATOM 1636 O O . ASP A 1 210 ? 56.560 10.042 -71.618 1.00 88.75 210 ASP A O 1
ATOM 1640 N N . SER A 1 211 ? 55.604 8.052 -71.945 1.00 87.25 211 SER A N 1
ATOM 1641 C CA . SER A 1 211 ? 56.863 7.301 -71.862 1.00 87.25 211 SER A CA 1
ATOM 1642 C C . SER A 1 211 ? 57.873 7.726 -72.934 1.00 87.25 211 SER A C 1
ATOM 1644 O O . SER A 1 211 ? 59.075 7.803 -72.665 1.00 87.25 211 SER A O 1
ATOM 1646 N N . SER A 1 212 ? 57.402 8.013 -74.150 1.00 89.00 212 SER A N 1
ATOM 1647 C CA . SER A 1 212 ? 58.255 8.470 -75.253 1.00 89.00 212 SER A CA 1
ATOM 1648 C C . SER A 1 212 ? 58.781 9.885 -75.002 1.00 89.00 212 SER A C 1
ATOM 1650 O O . SER A 1 212 ? 59.983 10.119 -75.129 1.00 89.00 212 SER A O 1
ATOM 1652 N N . CYS A 1 213 ? 57.917 10.791 -74.539 1.00 87.50 213 CYS A N 1
ATOM 1653 C CA . CYS A 1 213 ? 58.287 12.147 -74.133 1.00 87.50 213 CYS A CA 1
ATOM 1654 C C . CYS A 1 213 ? 59.321 12.131 -72.996 1.00 87.50 213 CYS A C 1
ATOM 1656 O O . CYS A 1 213 ? 60.366 12.775 -73.084 1.00 87.50 213 CYS A O 1
ATOM 1658 N N . LEU A 1 214 ? 59.093 11.314 -71.963 1.00 88.75 214 LEU A N 1
ATOM 1659 C CA . LEU A 1 214 ? 60.008 11.168 -70.833 1.00 88.75 214 LEU A CA 1
ATOM 1660 C C . LEU A 1 214 ? 61.384 10.638 -71.270 1.00 88.75 214 LEU A C 1
ATOM 1662 O O . LEU A 1 214 ? 62.414 11.056 -70.738 1.00 88.75 214 LEU A O 1
ATOM 1666 N N . LYS A 1 215 ? 61.431 9.732 -72.255 1.00 89.12 215 LYS A N 1
ATOM 1667 C CA . LYS A 1 215 ? 62.694 9.245 -72.833 1.00 89.12 215 LYS A CA 1
ATOM 1668 C C . LYS A 1 215 ? 63.450 10.347 -73.564 1.00 89.12 215 LYS A C 1
ATOM 1670 O O . LYS A 1 215 ? 64.654 10.473 -73.350 1.00 89.12 215 LYS A O 1
ATOM 1675 N N . GLU A 1 216 ? 62.776 11.138 -74.395 1.00 88.81 216 GLU A N 1
ATOM 1676 C CA . GLU A 1 216 ? 63.415 12.262 -75.089 1.00 88.81 216 GLU A CA 1
ATOM 1677 C C . GLU A 1 216 ? 63.920 13.320 -74.108 1.00 88.81 216 GLU A C 1
ATOM 1679 O O . GLU A 1 216 ? 65.053 13.787 -74.229 1.00 88.81 216 GLU A O 1
ATOM 1684 N N . LEU A 1 217 ? 63.127 13.630 -73.083 1.00 88.31 217 LEU A N 1
ATOM 1685 C CA . LEU A 1 217 ? 63.503 14.549 -72.016 1.00 88.31 217 LEU A CA 1
ATOM 1686 C C . LEU A 1 217 ? 64.762 14.059 -71.284 1.00 88.31 217 LEU A C 1
ATOM 1688 O O . LEU A 1 217 ? 65.719 14.814 -71.120 1.00 88.31 217 LEU A O 1
ATOM 1692 N N . ASN A 1 218 ? 64.813 12.776 -70.917 1.00 87.44 218 ASN A N 1
ATOM 1693 C CA . ASN A 1 218 ? 65.989 12.172 -70.286 1.00 87.44 218 ASN A CA 1
ATOM 1694 C C . ASN A 1 218 ? 67.224 12.192 -71.199 1.00 87.44 218 ASN A C 1
ATOM 1696 O O . ASN A 1 218 ? 68.326 12.477 -70.731 1.00 87.44 218 ASN A O 1
ATOM 1700 N N . GLN A 1 219 ? 67.063 11.933 -72.500 1.00 88.00 219 GLN A N 1
ATOM 1701 C CA . GLN A 1 219 ? 68.165 12.046 -73.461 1.00 88.00 219 GLN A CA 1
ATOM 1702 C C . GLN A 1 219 ? 68.672 13.484 -73.588 1.00 88.00 219 GLN A C 1
ATOM 1704 O O . GLN A 1 219 ? 69.881 13.706 -73.687 1.00 88.00 219 GLN A O 1
ATOM 1709 N N . TRP A 1 220 ? 67.769 14.464 -73.584 1.00 87.06 220 TRP A N 1
ATOM 1710 C CA . TRP A 1 220 ? 68.139 15.874 -73.592 1.00 87.06 220 TRP A CA 1
ATOM 1711 C C . TRP A 1 220 ? 68.909 16.257 -72.321 1.00 87.06 220 TRP A C 1
ATOM 1713 O O . TRP A 1 220 ? 69.970 16.877 -72.419 1.00 87.06 220 TRP A O 1
ATOM 1723 N N . PHE A 1 221 ? 68.445 15.818 -71.146 1.00 84.00 221 PHE A N 1
ATOM 1724 C CA . PHE A 1 221 ? 69.139 16.045 -69.876 1.00 84.00 221 PHE A CA 1
ATOM 1725 C C . PHE A 1 221 ? 70.538 15.421 -69.850 1.00 84.00 221 PHE A C 1
ATOM 1727 O O . PHE A 1 221 ? 71.489 16.087 -69.441 1.00 84.00 221 PHE A O 1
ATOM 1734 N N . ALA A 1 222 ? 70.686 14.182 -70.331 1.00 82.06 222 ALA A N 1
ATOM 1735 C CA . ALA A 1 22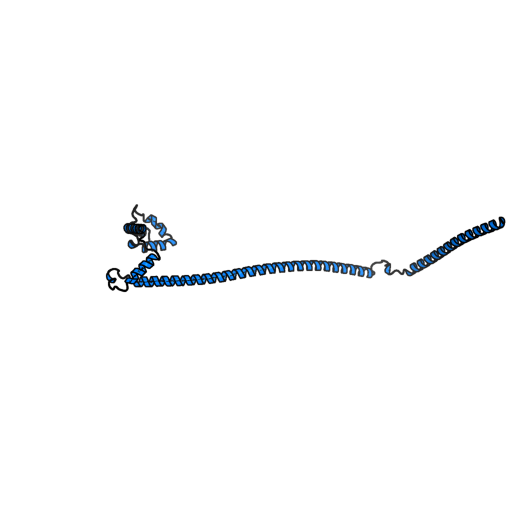2 ? 71.984 13.515 -70.419 1.00 82.06 222 ALA A CA 1
ATOM 1736 C C . ALA A 1 222 ? 72.970 14.304 -71.297 1.00 82.06 222 ALA A C 1
ATOM 1738 O O . ALA A 1 222 ? 74.095 14.570 -70.879 1.00 82.06 222 ALA A O 1
ATOM 1739 N N . LYS A 1 223 ? 72.520 14.772 -72.471 1.00 82.25 223 LYS A N 1
ATOM 1740 C CA . LYS A 1 223 ? 73.347 15.591 -73.370 1.00 82.25 223 LYS A CA 1
ATOM 1741 C C . LYS A 1 223 ? 73.808 16.887 -72.712 1.00 82.25 223 LYS A C 1
ATOM 1743 O O . LYS A 1 223 ? 74.979 17.227 -72.828 1.00 82.25 223 LYS A O 1
ATOM 1748 N N . GLN A 1 224 ? 72.910 17.593 -72.022 1.00 76.12 224 GLN A N 1
ATOM 1749 C CA . GLN A 1 224 ? 73.257 18.848 -71.352 1.00 76.12 224 GLN A CA 1
ATOM 1750 C C . GLN A 1 224 ? 74.293 18.643 -70.242 1.00 76.12 224 GLN A C 1
ATOM 1752 O O . GLN A 1 224 ? 75.252 19.414 -70.148 1.00 76.12 224 GLN A O 1
ATOM 1757 N N . LEU A 1 225 ? 74.143 17.581 -69.444 1.00 71.62 225 LEU A N 1
ATOM 1758 C CA . LEU A 1 225 ? 75.094 17.227 -68.389 1.00 71.62 225 LEU A CA 1
ATOM 1759 C C . LEU A 1 225 ? 76.487 16.911 -68.951 1.00 71.62 225 LEU A C 1
ATOM 1761 O O . LEU A 1 225 ? 77.477 17.425 -68.427 1.00 71.62 225 LEU A O 1
ATOM 1765 N N . ASP A 1 226 ? 76.569 16.156 -70.048 1.00 72.31 226 ASP A N 1
ATOM 1766 C CA . ASP A 1 226 ? 77.845 15.830 -70.693 1.00 72.31 226 ASP A CA 1
ATOM 1767 C C . ASP A 1 226 ? 78.551 17.075 -71.248 1.00 72.31 226 ASP A C 1
ATOM 1769 O O . ASP A 1 226 ? 79.756 17.243 -71.041 1.00 72.31 226 ASP A O 1
ATOM 1773 N N . THR A 1 227 ? 77.823 18.005 -71.881 1.00 69.81 227 THR A N 1
ATOM 1774 C CA . THR A 1 227 ? 78.410 19.273 -72.353 1.00 69.81 227 THR A CA 1
ATOM 1775 C C . THR A 1 227 ? 78.956 20.134 -71.217 1.00 69.81 227 THR A C 1
ATOM 1777 O O . THR A 1 227 ? 80.051 20.684 -71.341 1.00 69.81 227 THR A O 1
ATOM 1780 N N . VAL A 1 228 ? 78.243 20.231 -70.092 1.00 65.19 228 VAL A N 1
ATOM 1781 C CA . VAL A 1 228 ? 78.693 21.021 -68.934 1.00 65.19 228 VAL A CA 1
ATOM 1782 C C . VAL A 1 228 ? 79.929 20.390 -68.283 1.00 65.19 228 VAL A C 1
ATOM 1784 O O . VAL A 1 228 ? 80.872 21.101 -67.921 1.00 65.19 228 VAL A O 1
ATOM 1787 N N . CYS A 1 229 ? 79.965 19.060 -68.167 1.00 60.81 229 CYS A N 1
ATOM 1788 C CA . CYS A 1 229 ? 81.120 18.327 -67.651 1.00 60.81 229 CYS A CA 1
ATOM 1789 C C . CYS A 1 229 ? 82.343 18.456 -68.571 1.00 60.81 229 CYS A C 1
ATOM 1791 O O . CYS A 1 229 ? 83.442 18.744 -68.089 1.00 60.81 229 CYS A O 1
ATOM 1793 N N . ALA A 1 230 ? 82.158 18.327 -69.888 1.00 61.44 230 ALA A N 1
ATOM 1794 C CA . ALA A 1 230 ? 83.227 18.500 -70.866 1.00 61.44 230 ALA A CA 1
ATOM 1795 C C . ALA A 1 230 ? 83.791 19.929 -70.835 1.00 61.44 230 ALA A C 1
ATOM 1797 O O . ALA A 1 230 ? 85.006 20.110 -70.791 1.00 61.44 230 ALA A O 1
ATOM 1798 N N . GLN A 1 231 ? 82.937 20.954 -70.773 1.00 60.03 231 GLN A N 1
ATOM 1799 C CA . GLN A 1 231 ? 83.379 22.349 -70.746 1.00 60.03 231 GLN A CA 1
ATOM 1800 C C . GLN A 1 231 ? 84.180 22.687 -69.476 1.00 60.03 231 GLN A C 1
ATOM 1802 O O . GLN A 1 231 ? 85.195 23.382 -69.559 1.00 60.03 231 GLN A O 1
ATOM 1807 N N . LYS A 1 232 ? 83.799 22.134 -68.312 1.00 61.06 232 LYS A N 1
ATOM 1808 C CA . LYS A 1 232 ? 84.597 22.227 -67.074 1.00 61.06 232 LYS A CA 1
ATOM 1809 C C . LYS A 1 232 ? 85.949 21.519 -67.194 1.00 61.06 232 LYS A C 1
ATOM 1811 O O . LYS A 1 232 ? 86.955 22.068 -66.744 1.00 61.06 232 LYS A O 1
ATOM 1816 N N . ALA A 1 233 ? 85.989 20.338 -67.810 1.00 61.53 233 ALA A N 1
ATOM 1817 C CA . ALA A 1 233 ? 87.230 19.596 -68.021 1.00 61.53 233 ALA A CA 1
ATOM 1818 C C . ALA A 1 233 ? 88.190 20.349 -68.958 1.00 61.53 233 ALA A C 1
ATOM 1820 O O . ALA A 1 233 ? 89.366 20.501 -68.629 1.00 61.53 233 ALA A O 1
ATOM 1821 N N . TYR A 1 234 ? 87.691 20.904 -70.068 1.00 62.16 234 TYR A N 1
ATOM 1822 C CA . TYR A 1 234 ? 88.489 21.723 -70.986 1.00 62.16 234 TYR A CA 1
ATOM 1823 C C . TYR A 1 234 ? 89.079 22.960 -70.301 1.00 62.16 234 TYR A C 1
ATOM 1825 O O . TYR A 1 234 ? 90.256 23.257 -70.498 1.00 62.16 234 TYR A O 1
ATOM 1833 N N . PHE A 1 235 ? 88.309 23.646 -69.450 1.00 64.44 235 PHE A N 1
ATOM 1834 C CA . PHE A 1 235 ? 88.809 24.797 -68.693 1.00 64.44 235 PHE A CA 1
ATOM 1835 C C . PHE A 1 235 ? 89.931 24.405 -67.720 1.00 64.44 235 PHE A C 1
ATOM 1837 O O . PHE A 1 235 ? 90.930 25.113 -67.604 1.00 64.44 235 PHE A O 1
ATOM 1844 N N . HIS A 1 236 ? 89.799 23.249 -67.062 1.00 65.38 236 HIS A N 1
ATOM 1845 C CA . HIS A 1 236 ? 90.809 22.732 -66.140 1.00 65.38 236 HIS A CA 1
ATOM 1846 C C . HIS A 1 236 ? 92.099 22.310 -66.865 1.00 65.38 236 HIS A C 1
ATOM 1848 O O . HIS A 1 236 ? 93.195 22.598 -66.387 1.00 65.38 236 HIS A O 1
ATOM 1854 N N . TYR A 1 237 ? 91.989 21.683 -68.041 1.00 64.00 237 TYR A N 1
ATOM 1855 C CA . TYR A 1 237 ? 93.143 21.338 -68.878 1.00 64.00 237 TYR A CA 1
ATOM 1856 C C . TYR A 1 237 ? 93.858 22.576 -69.431 1.00 64.00 237 TYR A C 1
ATOM 1858 O O . TYR A 1 237 ? 95.089 22.612 -69.436 1.00 64.00 237 TYR A O 1
ATOM 1866 N N . LEU A 1 238 ? 93.115 23.610 -69.841 1.00 66.25 238 LEU A N 1
ATOM 1867 C CA . LEU A 1 238 ? 93.704 24.861 -70.320 1.00 66.25 238 LEU A CA 1
ATOM 1868 C C . LEU A 1 238 ? 94.484 25.572 -69.200 1.00 66.25 238 LEU A C 1
ATOM 1870 O O . LEU A 1 238 ? 95.625 25.983 -69.413 1.00 66.25 238 LEU A O 1
ATOM 1874 N N . LEU A 1 239 ? 93.912 25.635 -67.992 1.00 67.31 239 LEU A N 1
ATOM 1875 C CA . LEU A 1 239 ? 94.573 26.165 -66.793 1.00 67.31 239 LEU A CA 1
ATOM 1876 C C . LEU A 1 239 ? 95.841 25.382 -66.436 1.00 67.31 239 LEU A C 1
ATOM 1878 O O . LEU A 1 239 ? 96.879 25.997 -66.202 1.00 67.31 239 LEU A O 1
ATOM 1882 N N . LEU A 1 240 ? 95.795 24.044 -66.453 1.00 68.69 240 LEU A N 1
ATOM 1883 C CA . LEU A 1 240 ? 96.983 23.220 -66.205 1.00 68.69 240 LEU A CA 1
ATOM 1884 C C . LEU A 1 240 ? 98.069 23.449 -67.264 1.00 68.69 240 LEU A C 1
ATOM 1886 O O . LEU A 1 240 ? 99.244 23.545 -66.919 1.00 68.69 240 LEU A O 1
ATOM 1890 N N . SER A 1 241 ? 97.687 23.563 -68.541 1.00 68.25 241 SER A N 1
ATOM 1891 C CA . SER A 1 241 ? 98.637 23.794 -69.636 1.00 68.25 241 SER A CA 1
ATOM 1892 C C . SER A 1 241 ? 99.312 25.167 -69.546 1.00 68.25 241 SER A C 1
ATOM 1894 O O . SER A 1 241 ? 100.517 25.265 -69.764 1.00 68.25 241 SER A O 1
ATOM 1896 N N . MET A 1 242 ? 98.574 26.210 -69.143 1.00 69.38 242 MET A N 1
ATOM 1897 C CA . MET A 1 242 ? 99.114 27.552 -68.900 1.00 69.38 242 MET A CA 1
ATOM 1898 C C . MET A 1 242 ? 100.073 27.567 -67.701 1.00 69.38 242 MET A C 1
ATOM 1900 O O . MET A 1 242 ? 101.130 28.188 -67.779 1.00 69.38 242 MET A O 1
ATOM 1904 N N . PHE A 1 243 ? 99.756 26.839 -66.623 1.00 67.56 243 PHE A N 1
ATOM 1905 C CA . PHE A 1 243 ? 100.660 26.671 -65.479 1.00 67.56 243 PHE A CA 1
ATOM 1906 C C . PHE A 1 243 ? 101.953 25.938 -65.862 1.00 67.56 243 PHE A C 1
ATOM 1908 O O . PHE A 1 243 ? 103.035 26.364 -65.465 1.00 67.56 243 PHE A O 1
ATOM 1915 N N . PHE A 1 244 ? 101.862 24.872 -66.663 1.00 65.31 244 PHE A N 1
ATOM 1916 C CA . PHE A 1 244 ? 103.034 24.124 -67.127 1.00 65.31 244 PHE A CA 1
ATOM 1917 C C . PHE A 1 244 ? 103.924 24.955 -68.062 1.00 65.31 244 PHE A C 1
ATOM 1919 O O . PHE A 1 244 ? 105.144 24.937 -67.917 1.00 65.31 244 PHE A O 1
ATOM 1926 N N . LEU A 1 245 ? 103.332 25.730 -68.980 1.00 65.56 245 LEU A N 1
ATOM 1927 C CA . LEU A 1 245 ? 104.087 26.639 -69.848 1.00 65.56 245 LEU A CA 1
ATOM 1928 C C . LEU A 1 245 ? 104.768 27.756 -69.043 1.00 65.56 245 LEU A C 1
ATOM 1930 O O . LEU A 1 245 ? 105.925 28.077 -69.299 1.00 65.56 245 LEU A O 1
ATOM 1934 N N . GLY A 1 246 ? 104.079 28.312 -68.041 1.00 65.12 246 GLY A N 1
ATOM 1935 C CA . GLY A 1 246 ? 104.650 29.312 -67.137 1.00 65.12 246 GLY A CA 1
ATOM 1936 C C . GLY A 1 246 ? 105.817 28.776 -66.302 1.00 65.12 246 GLY A C 1
ATOM 1937 O O . GLY A 1 246 ? 106.785 29.496 -66.082 1.00 65.12 246 GLY A O 1
ATOM 1938 N N . TYR A 1 247 ? 105.765 27.506 -65.886 1.00 64.81 247 TYR A N 1
ATOM 1939 C CA . TYR A 1 247 ? 106.851 26.860 -65.141 1.00 64.81 247 TYR A CA 1
ATOM 1940 C C . TYR A 1 247 ? 108.095 26.614 -66.013 1.00 64.81 247 TYR A C 1
ATOM 1942 O O . TYR A 1 247 ? 109.216 26.788 -65.546 1.00 64.81 247 TYR A O 1
ATOM 1950 N N . ILE A 1 248 ? 107.901 26.272 -67.292 1.00 63.59 248 ILE A N 1
ATOM 1951 C CA . ILE A 1 248 ? 108.989 26.036 -68.257 1.00 63.59 248 ILE A CA 1
ATOM 1952 C C . ILE A 1 248 ? 109.671 27.342 -68.695 1.00 63.59 248 ILE A C 1
ATOM 1954 O O . ILE A 1 248 ? 110.865 27.335 -68.957 1.00 63.59 248 ILE A O 1
ATOM 1958 N N . LEU A 1 249 ? 108.949 28.466 -68.758 1.00 59.56 249 LEU A N 1
ATOM 1959 C CA . LEU A 1 249 ? 109.528 29.772 -69.116 1.00 59.56 249 LEU A CA 1
ATOM 1960 C C . LEU A 1 249 ? 110.232 30.498 -67.951 1.00 59.56 249 LEU A C 1
ATOM 1962 O O . LEU A 1 249 ? 110.850 31.535 -68.185 1.00 59.56 249 LEU A O 1
ATOM 1966 N N . CYS A 1 250 ? 110.136 29.987 -66.719 1.00 57.00 250 CYS A N 1
ATOM 1967 C CA . CYS A 1 250 ? 110.718 30.598 -65.514 1.00 57.00 250 CYS A CA 1
ATOM 1968 C C . CYS A 1 250 ? 111.844 29.753 -64.867 1.00 57.00 250 CYS A C 1
ATOM 1970 O O . CYS A 1 250 ? 112.311 30.105 -63.784 1.00 57.00 250 CYS A O 1
ATOM 1972 N N . SER A 1 251 ? 112.270 28.653 -65.508 1.00 51.72 251 SER A N 1
ATOM 1973 C CA . SER A 1 251 ? 113.485 27.865 -65.192 1.00 51.72 251 SER A CA 1
ATOM 1974 C C . SER A 1 251 ? 114.526 28.028 -66.293 1.00 51.72 251 SER A C 1
ATOM 1976 O O . SER A 1 251 ? 115.729 27.985 -65.960 1.00 51.72 251 SER A O 1
#

pLDDT: mean 80.37, std 14.41, range [47.25, 98.5]

Organism: Lotus japonicus (NCBI:txid34305)

=== Feature glossary ===
Key to the feature types in this record:

pLDDT. pLDDT is the predicted lDDT-Cα score: AlphaFold's confidence that the local environment of each residue (all inter-atomic distances within 15 Å) is correctly placed. It is a per-residue number between 0 and 100, with higher meaning more reliable.

Radius of gyration, Cα contacts, bounding box. The geometric summary reports three shape descriptors. Rg (radius of gyration) measures how spread out the Cα atoms are about their centre of mass; compact globular proteins have small Rg, elongated or unfolded ones large. Cα contacts (<8 Å, |i−j|>4) count long-range residue pairs in spatial proximity — high for tightly packed folds, near zero for rods or random coil. The bounding-box extents give the protein's footprint along x, y, z in Å.

Backbone torsions (φ/ψ). Backbone dihedral angles. Every residue except chain termini has a φ (preceding-C → N → Cα → C) and a ψ (N → Cα → C → next-N). They are reported in degrees following the IUPAC sign convention. Secondary structure is essentially a statement about which (φ, ψ) basin each residue occupies.

Contact-map, Ramachandran, and PAE plots. Plot images: a contact map (which residues are close in 3D, as an N×N binary image), a Ramachandran scatter (backbone torsion angles, revealing secondary-structure composition at a glance), and — for AlphaFold structures — a PAE heatmap (pairwise prediction confidence).

Predicted aligned error. Predicted Aligned Error (PAE) is an AlphaFold confidence matrix: entry (i, j) is the expected error in the position of residue j, in ångströms, when the prediction is superimposed on the true structure at residue i. Low PAE within a block of residues means that block is internally rigid and well-predicted; high PAE between two blocks means their relative placement is uncertain even if each block individually is confident.

Secondary structure (3-state, P-SEA). Three-state secondary structure (P-SEA) collapses the eight DSSP classes into helix (a), strand (b), and coil (c). P-SEA assigns these from Cα geometry alone — distances and angles — without requiring backbone oxygens, so it works on any Cα trace.

Solvent-accessible surface area. Solvent-accessible surface area (SASA) is the area in Å² traced out by the centre of a 1.4 Å probe sphere (a water molecule) rolled over the protein's van der Waals surface (Shrake–Rupley / Lee–Richards construction). Buried residues have near-zero SASA; fully exposed residues can exceed 200 Å². The total SASA scales roughly with the number of surface residues.

Foldseek 3Di. The Foldseek 3Di string encodes local tertiary geometry as a 20-letter alphabet — one character per residue — derived from the relative positions of nearby Cα atoms. Unlike the amino-acid sequence, 3Di is a direct function of the 3D structure, so two proteins with the same fold have similar 3Di strings even at low sequence identity.

B-factor. For experimental (PDB) structures, the B-factor (temperature factor) quantifies the positional spread of each atom in the crystal — a combination of thermal vibration and static disorder — in units of Å². High B-factors mark flexible loops or poorly resolved regions; low B-factors mark the rigid, well-ordered core.

mmCIF coordinates. The mmCIF block holds the 3D Cartesian coordinates of each backbone atom (N, Cα, C, O) in ångströms. mmCIF is the PDB's canonical archive format — a tagged-loop text representation of the atomic model.

InterPro / GO / CATH / organism. Functional annotations link the protein to curated databases. InterPro entries identify conserved domains and families by matching the sequence against member-database signatures (Pfam, PROSITE, CDD, …). Gene Ontology (GO) terms describe molecular function, biological process, and cellular component in a controlled vocabulary. CATH places the structure in a hierarchical fold classification (Class/Architecture/Topology/Homologous-superfamily). The organism is the source species.

Rendered structure images. Structure images are PyMOL renders from six orthogonal camera directions. Cartoon representation draws helices as coils and strands as arrows; sticks shows the backbone as bonds; surface shows the solvent-excluded envelope. Rainbow coloring 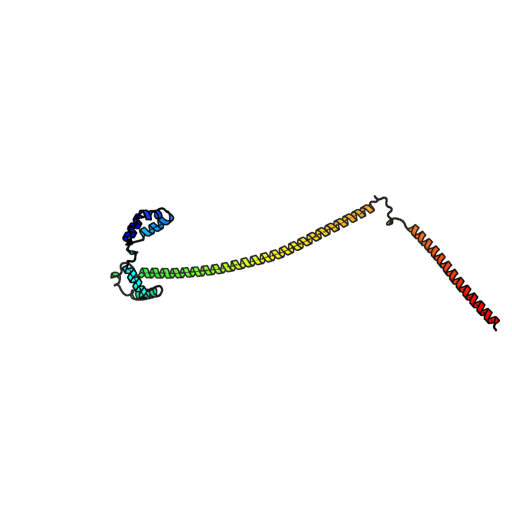maps sequence position to hue (blue→red, N→C); chain coloring assigns a distinct color per polypeptide.

Sequence. This is the polypeptide sequence — one letter per residue, N-terminus first. Length ranges from a few dozen residues for small domains to over a thousand for large multi-domain proteins.

Secondary structure (8-state, DSSP). The SS8 string is DSSP's per-residue secondary-structure call. α-helix (H) means an i→i+4 H-bond ladder; β-strand (E) means the residue participates in a β-sheet; 3₁₀ (G) and π (I) are tighter and wider helices; T/S are turns/bends; '-' is loop.

Nearest PDB structures. Structural nearest neighbors (via Foldseek easy-search vs the PDB). Reported per hit: target PDB id, E-value, and alignment TM-score. A TM-score above ~0.5 is the conventional threshold for 'same fold'.